Protein AF-A0A402D539-F1 (afdb_monomer)

InterPro domains:
  IPR007421 Schlafen, AlbA_2 domain [PF04326] (202-332)
  IPR038461 Schlafen, AlbA_2 domain superfamily [G3DSA:3.30.950.30] (187-335)

Sequence (358 aa):
MDFIDWCHIVLDKTIEAYDSDPQASYSGVHVTDISKVLFDKGTHELSDENEMQSFVDALSALKECGFIYEKRRQWISVNRSGRDFIKNPIPFWESICAIQLQEREAAVLNATNNLSPKSTNRYAWLTFPKTDDMLAELNLNDDTSYFAIGRELADQHKLLKLYRSMDSIYGYAATYKGLIWQTRRDITSETKRLDELVAEWETTSVDFKRELKLDTASEKAEFIKDVIALANTQASGKRYLIIGFDDKTRNYHTPVSGSISSNRIEQILANHTKPMINVKYQAINYKGGTVGQIEILRNAIDIPYKVSKSIGDKKRVNEGDIFVRHGTQIEPPTPGELSAIEEEAAYAKSIKYNAGGS

Structure (mmCIF, N/CA/C/O backbone):
data_AF-A0A402D539-F1
#
_entry.id   AF-A0A402D539-F1
#
loop_
_atom_site.group_PDB
_atom_site.id
_atom_site.type_symbol
_atom_site.label_atom_id
_atom_site.label_alt_id
_atom_site.label_comp_id
_atom_site.label_asym_id
_atom_site.label_entity_id
_atom_site.label_seq_id
_atom_site.pdbx_PDB_ins_code
_atom_site.Cartn_x
_atom_site.Cartn_y
_atom_site.Cartn_z
_atom_site.occupancy
_atom_site.B_iso_or_equiv
_atom_site.auth_seq_id
_atom_site.auth_comp_id
_atom_site.auth_asym_id
_atom_site.auth_atom_id
_atom_site.pdbx_PDB_model_num
ATOM 1 N N . MET A 1 1 ? -2.066 5.986 -15.826 1.00 90.56 1 MET A N 1
ATOM 2 C CA . MET A 1 1 ? -1.442 4.775 -15.255 1.00 90.56 1 MET A CA 1
ATOM 3 C C . MET A 1 1 ? -0.005 5.132 -14.951 1.00 90.56 1 MET A C 1
ATOM 5 O O . MET A 1 1 ? 0.611 5.746 -15.813 1.00 90.56 1 MET A O 1
ATOM 9 N N . ASP A 1 2 ? 0.510 4.847 -13.756 1.00 95.06 2 ASP A N 1
ATOM 10 C CA . ASP A 1 2 ? 1.923 5.129 -13.484 1.00 95.06 2 ASP A CA 1
ATOM 11 C C . ASP A 1 2 ? 2.837 4.000 -14.000 1.00 95.06 2 ASP A C 1
ATOM 13 O O . ASP A 1 2 ? 2.381 2.924 -14.394 1.00 95.06 2 ASP A O 1
ATOM 17 N N . PHE A 1 3 ? 4.145 4.258 -14.050 1.00 97.75 3 PHE A N 1
ATOM 18 C CA . PHE A 1 3 ? 5.113 3.287 -14.568 1.00 97.75 3 PHE A CA 1
ATOM 19 C C . PHE A 1 3 ? 5.247 2.033 -13.688 1.00 97.75 3 PHE A C 1
ATOM 21 O O . PHE A 1 3 ? 5.627 0.970 -14.186 1.00 97.75 3 PHE A O 1
ATOM 28 N N . ILE A 1 4 ? 4.917 2.125 -12.395 1.00 97.19 4 ILE A N 1
ATOM 29 C CA . ILE A 1 4 ? 4.966 0.981 -11.482 1.00 97.19 4 ILE A CA 1
ATOM 30 C C . ILE A 1 4 ? 3.829 0.016 -11.821 1.00 97.19 4 ILE A C 1
ATOM 32 O O . ILE A 1 4 ? 4.067 -1.184 -11.976 1.00 97.19 4 ILE A O 1
ATOM 36 N N . ASP A 1 5 ? 2.620 0.551 -11.992 1.00 94.62 5 ASP A N 1
ATOM 37 C CA . ASP A 1 5 ? 1.432 -0.202 -12.392 1.00 94.62 5 ASP A CA 1
ATOM 38 C C . ASP A 1 5 ? 1.614 -0.807 -13.789 1.00 94.62 5 ASP A C 1
ATOM 40 O O . ASP A 1 5 ? 1.268 -1.965 -14.023 1.00 94.62 5 ASP A O 1
ATOM 44 N N . TRP A 1 6 ? 2.232 -0.059 -14.709 1.00 97.62 6 TRP A N 1
ATOM 45 C CA . TRP A 1 6 ? 2.565 -0.564 -16.039 1.00 97.62 6 TRP A CA 1
ATOM 46 C C . TRP A 1 6 ? 3.530 -1.756 -15.987 1.00 97.62 6 TRP A C 1
ATOM 48 O O . TRP A 1 6 ? 3.263 -2.787 -16.601 1.00 97.62 6 TRP A O 1
ATOM 58 N N . CYS A 1 7 ? 4.610 -1.677 -15.201 1.00 98.12 7 CYS A N 1
ATOM 59 C CA . CYS A 1 7 ? 5.510 -2.817 -14.990 1.00 98.12 7 CYS A CA 1
ATOM 60 C C . CYS A 1 7 ? 4.776 -4.040 -14.419 1.00 98.12 7 CYS A C 1
ATOM 62 O O . CYS A 1 7 ? 5.082 -5.169 -14.802 1.00 98.12 7 CYS A O 1
ATOM 64 N N . HIS A 1 8 ? 3.807 -3.827 -13.523 1.00 96.44 8 HIS A N 1
ATOM 65 C CA . HIS A 1 8 ? 2.993 -4.902 -12.957 1.00 96.44 8 HIS A CA 1
ATOM 66 C C . HIS A 1 8 ? 2.149 -5.596 -14.038 1.00 96.44 8 HIS A C 1
ATOM 68 O O . HIS A 1 8 ? 2.179 -6.821 -14.136 1.00 96.44 8 HIS A O 1
ATOM 74 N N . ILE A 1 9 ? 1.491 -4.822 -14.909 1.00 96.69 9 ILE A N 1
ATOM 75 C CA . ILE A 1 9 ? 0.725 -5.339 -16.056 1.00 96.69 9 ILE A CA 1
ATOM 76 C C . ILE A 1 9 ? 1.630 -6.103 -17.027 1.00 96.69 9 ILE A C 1
ATOM 78 O O . ILE A 1 9 ? 1.293 -7.207 -17.445 1.00 96.69 9 ILE A O 1
ATOM 82 N N . VAL A 1 10 ? 2.798 -5.552 -17.372 1.00 97.88 10 VAL A N 1
ATOM 83 C CA . VAL A 1 10 ? 3.745 -6.213 -18.284 1.00 97.88 10 VAL A CA 1
ATOM 84 C C . VAL A 1 10 ? 4.234 -7.539 -17.707 1.00 97.88 10 VAL A C 1
ATOM 86 O O . VAL A 1 10 ? 4.331 -8.522 -18.443 1.00 97.88 10 VAL A O 1
ATOM 89 N N . LEU A 1 11 ? 4.513 -7.604 -16.403 1.00 98.31 11 LEU A N 1
ATOM 90 C CA . LEU A 1 11 ? 4.909 -8.849 -15.748 1.00 98.31 11 LEU A CA 1
ATOM 91 C C . LEU A 1 11 ? 3.772 -9.877 -15.740 1.00 98.31 11 LEU A C 1
ATOM 93 O O . LEU A 1 11 ? 4.019 -11.036 -16.072 1.00 98.31 11 LEU A O 1
ATOM 97 N N . ASP A 1 12 ? 2.547 -9.456 -15.420 1.00 97.38 12 ASP A N 1
ATOM 98 C CA . ASP A 1 12 ? 1.357 -10.315 -15.440 1.00 97.38 12 ASP A CA 1
ATOM 99 C C . ASP A 1 12 ? 1.122 -10.904 -16.837 1.00 97.38 12 ASP A C 1
ATOM 101 O O . ASP A 1 12 ? 1.036 -12.119 -17.002 1.00 97.38 12 ASP A O 1
ATOM 105 N N . LYS A 1 13 ? 1.166 -10.067 -17.882 1.00 96.88 13 LYS A N 1
ATOM 106 C CA . LYS A 1 13 ? 1.028 -10.524 -19.275 1.00 96.88 13 LYS A CA 1
ATOM 107 C C . LYS A 1 13 ? 2.195 -11.374 -19.757 1.00 96.88 13 LYS A C 1
ATOM 109 O O . LYS A 1 13 ? 2.005 -12.279 -20.565 1.00 96.88 13 LYS A O 1
ATOM 114 N N . THR A 1 14 ? 3.398 -11.134 -19.242 1.00 97.38 14 THR A N 1
ATOM 115 C CA . THR A 1 14 ? 4.546 -12.013 -19.502 1.00 97.38 14 THR A CA 1
ATOM 116 C C . THR A 1 14 ? 4.320 -13.396 -18.890 1.00 97.38 14 THR A C 1
ATOM 118 O O . THR A 1 14 ? 4.650 -14.399 -19.519 1.00 97.38 14 THR A O 1
ATOM 121 N N . ILE A 1 15 ? 3.747 -13.467 -17.685 1.00 97.00 15 ILE A N 1
ATOM 122 C CA . ILE A 1 15 ? 3.378 -14.727 -17.030 1.00 97.00 15 ILE A CA 1
ATOM 123 C C . ILE A 1 15 ? 2.258 -15.432 -17.789 1.00 97.00 15 ILE A C 1
ATOM 125 O O . ILE A 1 15 ? 2.388 -16.624 -18.046 1.00 97.00 15 ILE A O 1
ATOM 129 N N . GLU A 1 16 ? 1.217 -14.709 -18.199 1.00 95.44 16 GLU A N 1
ATOM 130 C CA . GLU A 1 16 ? 0.125 -15.248 -19.016 1.00 95.44 16 GLU A CA 1
ATOM 131 C C . GLU A 1 16 ? 0.663 -15.873 -20.311 1.00 95.44 16 GLU A C 1
ATOM 133 O O . GLU A 1 16 ? 0.394 -17.040 -20.597 1.00 95.44 16 GLU A O 1
ATOM 138 N N . ALA A 1 17 ? 1.502 -15.137 -21.048 1.00 95.25 17 ALA A N 1
ATOM 139 C CA . ALA A 1 17 ? 2.129 -15.643 -22.264 1.00 95.25 17 ALA A CA 1
ATOM 140 C C . ALA A 1 17 ? 3.009 -16.877 -21.982 1.00 95.25 17 ALA A C 1
ATOM 142 O O . ALA A 1 17 ? 2.971 -17.847 -22.736 1.00 95.25 17 ALA A O 1
ATOM 143 N N . TYR A 1 18 ? 3.750 -16.877 -20.870 1.00 95.81 18 TYR A N 1
ATOM 144 C CA . TYR A 1 18 ? 4.591 -18.004 -20.452 1.00 95.81 18 TYR A CA 1
ATOM 145 C C . TYR A 1 18 ? 3.787 -19.246 -20.091 1.00 95.81 18 TYR A C 1
ATOM 147 O O . TYR A 1 18 ? 4.166 -20.347 -20.474 1.00 95.81 18 TYR A O 1
ATOM 155 N N . ASP A 1 19 ? 2.679 -19.086 -19.378 1.00 94.44 19 ASP A N 1
ATOM 156 C CA . ASP A 1 19 ? 1.834 -20.204 -18.964 1.00 94.44 19 ASP A CA 1
ATOM 157 C C . ASP A 1 19 ? 1.004 -20.756 -20.132 1.00 94.44 19 ASP A C 1
ATOM 159 O O . ASP A 1 19 ? 0.620 -21.926 -20.116 1.00 94.44 19 ASP A O 1
ATOM 163 N N . SER A 1 20 ? 0.776 -19.944 -21.171 1.00 93.31 20 SER A N 1
ATOM 164 C CA . SER A 1 20 ? 0.080 -20.355 -22.393 1.00 93.31 20 SER A CA 1
ATOM 165 C C . SER A 1 20 ? 0.933 -21.181 -23.369 1.00 93.31 20 SER A C 1
ATOM 167 O O . SER A 1 20 ? 0.370 -21.890 -24.204 1.00 93.31 20 SER A O 1
ATOM 169 N N . ASP A 1 21 ? 2.268 -21.126 -23.271 1.00 92.56 21 ASP A N 1
ATOM 170 C CA . ASP A 1 21 ? 3.192 -21.856 -24.148 1.00 92.56 21 ASP A CA 1
ATOM 171 C C . ASP A 1 21 ? 3.806 -23.077 -23.425 1.00 92.56 21 ASP A C 1
ATOM 173 O O . ASP A 1 21 ? 4.680 -22.923 -22.565 1.00 92.56 21 ASP A O 1
ATOM 177 N N . PRO A 1 22 ? 3.437 -24.319 -23.806 1.00 90.69 22 PRO A N 1
ATOM 178 C CA . PRO A 1 22 ? 3.990 -25.537 -23.210 1.00 90.69 22 PRO A CA 1
ATOM 179 C C . PRO A 1 22 ? 5.521 -25.649 -23.297 1.00 90.69 22 PRO A C 1
ATOM 181 O O . PRO A 1 22 ? 6.134 -26.359 -22.496 1.00 90.69 22 PRO A O 1
ATOM 184 N N . GLN A 1 23 ? 6.154 -24.971 -24.261 1.00 91.81 23 GLN A N 1
ATOM 185 C CA . GLN A 1 23 ? 7.605 -24.979 -24.459 1.00 91.81 23 GLN A CA 1
ATOM 186 C C . GLN A 1 23 ? 8.329 -23.865 -23.693 1.00 91.81 23 GLN A C 1
ATOM 188 O O . GLN A 1 23 ? 9.559 -23.915 -23.572 1.00 91.81 23 GLN A O 1
ATOM 193 N N . ALA A 1 24 ? 7.609 -22.909 -23.094 1.00 90.75 24 ALA A N 1
ATOM 194 C CA . ALA A 1 24 ? 8.204 -21.754 -22.422 1.00 90.75 24 ALA A CA 1
ATOM 195 C C . ALA A 1 24 ? 9.142 -22.140 -21.269 1.00 90.75 24 ALA A C 1
ATOM 197 O O . ALA A 1 24 ? 10.156 -21.479 -21.041 1.00 90.75 24 ALA A O 1
ATOM 198 N N . SER A 1 25 ? 8.877 -23.260 -20.588 1.00 88.50 25 SER A N 1
ATOM 199 C CA . SER A 1 25 ? 9.779 -23.803 -19.559 1.00 88.50 25 SER A CA 1
ATOM 200 C C . SER A 1 25 ? 11.194 -24.086 -20.083 1.00 88.50 25 SER A C 1
ATOM 202 O O . SER A 1 25 ? 12.192 -23.843 -19.389 1.00 88.50 25 SER A O 1
ATOM 204 N N . TYR A 1 26 ? 11.299 -24.522 -21.339 1.00 89.81 26 TYR A N 1
ATOM 205 C CA . TYR A 1 26 ? 12.558 -24.817 -22.004 1.00 89.81 26 TYR A CA 1
ATOM 206 C C . TYR A 1 26 ? 13.137 -23.576 -22.693 1.00 89.81 26 TYR A C 1
ATOM 208 O O . TYR A 1 26 ? 14.264 -23.179 -22.380 1.00 89.81 26 TYR A O 1
ATOM 216 N N . SER A 1 27 ? 12.371 -22.916 -23.565 1.00 91.56 27 SER A N 1
ATOM 217 C CA . SER A 1 27 ? 12.867 -21.844 -24.441 1.00 91.56 27 SER A CA 1
ATOM 218 C C . SER A 1 27 ? 12.673 -20.419 -23.923 1.00 91.56 27 SER A C 1
ATOM 220 O O . SER A 1 27 ? 13.301 -19.505 -24.458 1.00 91.56 27 SER A O 1
ATOM 222 N N . GLY A 1 28 ? 11.841 -20.214 -22.901 1.00 94.62 28 GLY A N 1
ATOM 223 C CA . GLY A 1 28 ? 11.232 -18.914 -22.614 1.00 94.62 28 GLY A CA 1
ATOM 224 C C . GLY A 1 28 ? 10.143 -18.561 -23.634 1.00 94.62 28 GLY A C 1
ATOM 225 O O . GLY A 1 28 ? 9.851 -19.353 -24.529 1.00 94.62 28 GLY A O 1
ATOM 226 N N . VAL A 1 29 ? 9.595 -17.354 -23.515 1.00 95.94 29 VAL A N 1
ATOM 227 C CA . VAL A 1 29 ? 8.599 -16.757 -24.418 1.00 95.94 29 VAL A CA 1
ATOM 228 C C . VAL A 1 29 ? 9.250 -15.658 -25.238 1.00 95.94 29 VAL A C 1
ATOM 230 O O . VAL A 1 29 ? 10.018 -14.853 -24.704 1.00 95.94 29 VAL A O 1
ATOM 233 N N . HIS A 1 30 ? 8.937 -15.583 -26.527 1.00 95.94 30 HIS A N 1
ATOM 234 C CA . HIS A 1 30 ? 9.463 -14.522 -27.372 1.00 95.94 30 HIS A CA 1
ATOM 235 C C . HIS A 1 30 ? 8.816 -13.162 -27.049 1.00 95.94 30 HIS A C 1
ATOM 237 O O . HIS A 1 30 ? 7.604 -13.070 -26.856 1.00 95.94 30 HIS A O 1
ATOM 243 N N . VAL A 1 31 ? 9.591 -12.070 -27.054 1.00 94.69 31 VAL A N 1
ATOM 244 C CA . VAL A 1 31 ? 9.073 -10.709 -26.775 1.00 94.69 31 VAL A CA 1
ATOM 245 C C . VAL A 1 31 ? 7.929 -10.291 -27.703 1.00 94.69 31 VAL A C 1
ATOM 247 O O . VAL A 1 31 ? 7.057 -9.529 -27.298 1.00 94.69 31 VAL A O 1
ATOM 250 N N . THR A 1 32 ? 7.897 -10.806 -28.935 1.00 93.19 32 THR A N 1
ATOM 251 C CA . THR A 1 32 ? 6.785 -10.571 -29.868 1.00 93.19 32 THR A CA 1
ATOM 252 C C . THR A 1 32 ? 5.480 -11.186 -29.380 1.00 93.19 32 THR A C 1
ATOM 254 O O . THR A 1 32 ? 4.436 -10.583 -29.591 1.00 93.19 32 THR A O 1
ATOM 257 N N . ASP A 1 33 ? 5.516 -12.340 -28.717 1.00 93.62 33 ASP A N 1
ATOM 258 C CA . ASP A 1 33 ? 4.302 -12.981 -28.209 1.00 93.62 33 ASP A CA 1
ATOM 259 C C . ASP A 1 33 ? 3.796 -12.278 -26.949 1.00 93.62 33 ASP A C 1
ATOM 261 O O . ASP A 1 33 ? 2.600 -12.044 -26.821 1.00 93.62 33 ASP A O 1
ATOM 265 N N . ILE A 1 34 ? 4.705 -11.799 -26.095 1.00 94.50 34 ILE A N 1
ATOM 266 C CA . ILE A 1 34 ? 4.349 -10.919 -24.970 1.00 94.50 34 ILE A CA 1
ATOM 267 C C . ILE A 1 34 ? 3.686 -9.628 -25.486 1.00 94.50 34 ILE A C 1
ATOM 269 O O . ILE A 1 34 ? 2.641 -9.222 -24.985 1.00 94.50 34 ILE A O 1
ATOM 273 N N . SER A 1 35 ? 4.256 -9.007 -26.526 1.00 93.25 35 SER A N 1
ATOM 274 C CA . SER A 1 35 ? 3.678 -7.819 -27.170 1.00 93.25 35 SER A CA 1
ATOM 275 C C . SER A 1 35 ? 2.273 -8.081 -27.717 1.00 93.25 35 SER A C 1
ATOM 277 O O . SER A 1 35 ? 1.402 -7.228 -27.559 1.00 93.25 35 SER A O 1
ATOM 279 N N . LYS A 1 36 ? 2.020 -9.258 -28.309 1.00 92.88 36 LYS A N 1
ATOM 280 C CA . LYS A 1 36 ? 0.680 -9.618 -28.799 1.00 92.88 36 LYS A CA 1
ATOM 281 C C . LYS A 1 36 ? -0.334 -9.668 -27.663 1.00 92.88 36 LYS A C 1
ATOM 283 O O . LYS A 1 36 ? -1.416 -9.133 -27.827 1.00 92.88 36 LYS A O 1
ATOM 288 N N . VAL A 1 37 ? 0.019 -10.251 -26.517 1.00 92.62 37 VAL A N 1
ATOM 289 C CA . VAL A 1 37 ? -0.879 -10.296 -25.349 1.00 92.62 37 VAL A CA 1
ATOM 290 C C . VAL A 1 37 ? -1.123 -8.896 -24.765 1.00 92.62 37 VAL A C 1
ATOM 292 O O . VAL A 1 37 ? -2.214 -8.609 -24.281 1.00 92.62 37 VAL A O 1
ATOM 295 N N . LEU A 1 38 ? -0.124 -8.008 -24.803 1.00 92.06 38 LEU A N 1
ATOM 296 C CA . LEU A 1 38 ? -0.234 -6.651 -24.250 1.00 92.06 38 LEU A CA 1
ATOM 297 C C . LEU A 1 38 ? -0.989 -5.664 -25.149 1.00 92.06 38 LEU A C 1
ATOM 299 O O . LEU A 1 38 ? -1.729 -4.819 -24.646 1.00 92.06 38 LEU A O 1
ATOM 303 N N . PHE A 1 39 ? -0.761 -5.727 -26.460 1.00 90.31 39 PHE A N 1
ATOM 304 C CA . PHE A 1 39 ? -1.179 -4.690 -27.408 1.00 90.31 39 PHE A CA 1
ATOM 305 C C . PHE A 1 39 ? -2.058 -5.204 -28.551 1.00 90.31 39 PHE A C 1
ATOM 307 O O . PHE A 1 39 ? -2.407 -4.408 -29.424 1.00 90.31 39 PHE A O 1
ATOM 314 N N . ASP A 1 40 ? -2.366 -6.504 -28.585 1.00 89.12 40 ASP A N 1
ATOM 315 C CA . ASP A 1 40 ? -2.960 -7.203 -29.735 1.00 89.12 40 ASP A CA 1
ATOM 316 C C . ASP A 1 40 ? -2.120 -7.063 -31.020 1.00 89.12 40 ASP A C 1
ATOM 318 O O . ASP A 1 40 ? -2.631 -7.145 -32.136 1.00 89.12 40 ASP A O 1
ATOM 322 N N . LYS A 1 41 ? -0.809 -6.821 -30.861 1.00 87.06 41 LYS A N 1
ATOM 323 C CA . LYS A 1 41 ? 0.143 -6.524 -31.939 1.00 87.06 41 LYS A CA 1
ATOM 324 C C . LYS A 1 41 ? 1.509 -7.148 -31.687 1.00 87.06 41 LYS A C 1
ATOM 326 O O . LYS A 1 41 ? 2.020 -7.141 -30.566 1.00 87.06 41 LYS A O 1
ATOM 331 N N . GLY A 1 42 ? 2.155 -7.628 -32.743 1.00 78.81 42 GLY A N 1
ATOM 332 C CA . GLY A 1 42 ? 3.568 -7.998 -32.694 1.00 78.81 42 GLY A CA 1
ATOM 333 C C . GLY A 1 42 ? 4.479 -6.779 -32.504 1.00 78.81 42 GLY A C 1
ATOM 334 O O . GLY A 1 42 ? 4.142 -5.668 -32.893 1.00 78.81 42 GLY A O 1
ATOM 335 N N . THR A 1 43 ? 5.693 -6.981 -31.984 1.00 76.75 43 THR A N 1
ATOM 336 C CA . THR A 1 43 ? 6.670 -5.891 -31.761 1.00 76.75 43 THR A CA 1
ATOM 337 C C . THR A 1 43 ? 7.022 -5.086 -33.017 1.00 76.75 43 THR A C 1
ATOM 339 O O . THR A 1 43 ? 7.408 -3.933 -32.908 1.00 76.75 43 THR A O 1
ATOM 342 N N . HIS A 1 44 ? 6.920 -5.681 -34.209 1.00 80.19 44 HIS A N 1
ATOM 343 C CA . HIS A 1 44 ? 7.178 -5.007 -35.489 1.00 80.19 44 HIS A CA 1
ATOM 344 C C . HIS A 1 44 ? 5.969 -4.207 -36.007 1.00 80.19 44 HIS A C 1
ATOM 346 O O . HIS A 1 44 ? 6.111 -3.430 -36.944 1.00 80.19 44 HIS A O 1
ATOM 352 N N . GLU A 1 45 ? 4.793 -4.401 -35.407 1.00 79.88 45 GLU A N 1
ATOM 353 C CA . GLU A 1 45 ? 3.538 -3.710 -35.732 1.00 79.88 45 GLU A CA 1
ATOM 354 C C . GLU A 1 45 ? 3.286 -2.512 -34.798 1.00 79.88 45 GLU A C 1
ATOM 356 O O . GLU A 1 45 ? 2.319 -1.766 -34.977 1.00 79.88 45 GLU A O 1
ATOM 361 N N . LEU A 1 46 ? 4.150 -2.315 -33.794 1.00 80.62 46 LEU A N 1
ATOM 362 C CA . LEU A 1 46 ? 4.136 -1.142 -32.927 1.00 80.62 46 LEU A CA 1
ATOM 363 C C . LEU A 1 46 ? 4.676 0.058 -33.710 1.00 80.62 46 LEU A C 1
ATOM 365 O O . LEU A 1 46 ? 5.882 0.244 -33.853 1.00 80.62 46 LEU A O 1
ATOM 369 N N . SER A 1 47 ? 3.760 0.850 -34.263 1.00 75.25 47 SER A N 1
ATOM 370 C CA . SER A 1 47 ? 4.075 2.065 -35.021 1.00 75.25 47 SER A CA 1
ATOM 371 C C . SER A 1 47 ? 4.307 3.291 -34.134 1.00 75.25 47 SER A C 1
ATOM 373 O O . SER A 1 47 ? 4.853 4.284 -34.604 1.00 75.25 47 SER A O 1
ATOM 375 N N . ASP A 1 48 ? 3.847 3.250 -32.881 1.00 84.50 48 ASP A N 1
ATOM 376 C CA . ASP A 1 48 ? 4.081 4.302 -31.893 1.00 84.50 48 ASP A CA 1
ATOM 377 C C . ASP A 1 48 ? 5.406 4.029 -31.170 1.00 84.50 48 ASP A C 1
ATOM 379 O O . ASP A 1 48 ? 5.565 3.025 -30.470 1.00 84.50 48 ASP A O 1
ATOM 383 N N . GLU A 1 49 ? 6.371 4.931 -31.350 1.00 87.25 49 GLU A N 1
ATOM 384 C CA . GLU A 1 49 ? 7.691 4.850 -30.720 1.00 87.25 49 GLU A CA 1
ATOM 385 C C . GLU A 1 49 ? 7.583 4.776 -29.188 1.00 87.25 49 GLU A C 1
ATOM 387 O O . GLU A 1 49 ? 8.348 4.051 -28.550 1.00 87.25 49 GLU A O 1
ATOM 392 N N . ASN A 1 50 ? 6.579 5.432 -28.595 1.00 91.69 50 ASN A N 1
ATOM 393 C CA . ASN A 1 50 ? 6.368 5.408 -27.150 1.00 91.69 50 ASN A CA 1
ATOM 394 C C . ASN A 1 50 ? 5.763 4.083 -26.670 1.00 91.69 50 ASN A C 1
ATOM 396 O O . ASN A 1 50 ? 6.090 3.647 -25.569 1.00 91.69 50 ASN A O 1
ATOM 400 N N . GLU A 1 51 ? 4.930 3.410 -27.477 1.00 91.19 51 GLU A N 1
ATOM 401 C CA . GLU A 1 51 ? 4.438 2.059 -27.155 1.00 91.19 51 GLU A CA 1
ATOM 402 C C . GLU A 1 51 ? 5.622 1.092 -27.061 1.00 91.19 51 GLU A C 1
ATOM 404 O O . GLU A 1 51 ? 5.790 0.402 -26.052 1.00 91.19 51 GLU A O 1
ATOM 409 N N . MET A 1 52 ? 6.496 1.096 -28.071 1.00 91.50 52 MET A N 1
ATOM 410 C CA . MET A 1 52 ? 7.685 0.245 -28.071 1.00 91.50 52 MET A CA 1
ATOM 411 C C . MET A 1 52 ? 8.635 0.598 -26.918 1.00 91.50 52 MET A C 1
ATOM 413 O O . MET A 1 52 ? 9.094 -0.299 -26.206 1.00 91.50 52 MET A O 1
ATOM 417 N N . GLN A 1 53 ? 8.886 1.889 -26.681 1.00 93.94 53 GLN A N 1
ATOM 418 C CA . GLN A 1 53 ? 9.713 2.356 -25.567 1.00 93.94 53 GLN A CA 1
ATOM 419 C C . GLN A 1 53 ? 9.134 1.917 -24.214 1.00 93.94 53 GLN A C 1
ATOM 421 O O . GLN A 1 53 ? 9.863 1.371 -23.389 1.00 93.94 53 GLN A O 1
ATOM 426 N N . SER A 1 54 ? 7.819 2.060 -24.008 1.00 95.88 54 SER A N 1
ATOM 427 C CA . SER A 1 54 ? 7.133 1.649 -22.774 1.00 95.88 54 SER A CA 1
ATOM 428 C C . SER A 1 54 ? 7.314 0.167 -22.467 1.00 95.88 54 SER A C 1
ATOM 430 O O . SER A 1 54 ? 7.510 -0.224 -21.313 1.00 95.88 54 SER A O 1
ATOM 432 N N . PHE A 1 55 ? 7.277 -0.671 -23.502 1.00 95.38 55 PHE A N 1
ATOM 433 C CA . PHE A 1 55 ? 7.442 -2.108 -23.368 1.00 95.38 55 PHE A CA 1
ATOM 434 C C . PHE A 1 55 ? 8.895 -2.475 -23.051 1.00 95.38 55 PHE A C 1
ATOM 436 O O . PHE A 1 55 ? 9.157 -3.266 -22.143 1.00 95.38 55 PHE A O 1
ATOM 443 N N . VAL A 1 56 ? 9.850 -1.860 -23.755 1.00 94.75 56 VAL A N 1
ATOM 444 C CA . VAL A 1 56 ? 11.285 -2.069 -23.525 1.00 94.75 56 VAL A CA 1
ATOM 445 C C . VAL A 1 56 ? 11.702 -1.607 -22.128 1.00 94.75 56 VAL A C 1
ATOM 447 O O . VAL A 1 56 ? 12.418 -2.340 -21.441 1.00 94.75 56 VAL A O 1
ATOM 450 N N . ASP A 1 57 ? 11.229 -0.443 -21.680 1.00 96.56 57 ASP A N 1
ATOM 451 C CA . ASP A 1 57 ? 11.518 0.089 -20.347 1.00 96.56 57 ASP A CA 1
ATOM 452 C C . ASP A 1 57 ? 10.994 -0.835 -19.251 1.00 96.56 57 ASP A C 1
ATOM 454 O O . ASP A 1 57 ? 11.735 -1.166 -18.321 1.00 96.56 57 ASP A O 1
ATOM 458 N N . ALA A 1 58 ? 9.753 -1.312 -19.382 1.00 97.94 58 ALA A N 1
ATOM 459 C CA . ALA A 1 58 ? 9.170 -2.250 -18.431 1.00 97.94 58 ALA A CA 1
ATOM 460 C C . ALA A 1 58 ? 9.956 -3.570 -18.384 1.00 97.94 58 ALA A C 1
ATOM 462 O O . ALA A 1 58 ? 10.338 -4.022 -17.305 1.00 97.94 58 ALA A O 1
ATOM 463 N N . LEU A 1 59 ? 10.292 -4.169 -19.534 1.00 97.44 59 LEU A N 1
ATOM 464 C CA . LEU A 1 59 ? 11.111 -5.387 -19.560 1.00 97.44 59 LEU A CA 1
ATOM 465 C C . LEU A 1 59 ? 12.510 -5.163 -18.966 1.00 97.44 59 LEU A C 1
ATOM 467 O O . LEU A 1 59 ? 13.030 -6.048 -18.284 1.00 97.44 59 LEU A O 1
ATOM 471 N N . SER A 1 60 ? 13.135 -4.003 -19.200 1.00 96.31 60 SER A N 1
ATOM 472 C CA . SER A 1 60 ? 14.419 -3.648 -18.575 1.00 96.31 60 SER A CA 1
ATOM 473 C C . SER A 1 60 ? 14.280 -3.588 -17.056 1.00 96.31 60 SER A C 1
ATOM 475 O O . SER A 1 60 ? 15.040 -4.247 -16.351 1.00 96.31 60 SER A O 1
ATOM 477 N N . ALA A 1 61 ? 13.274 -2.870 -16.555 1.00 97.56 61 ALA A N 1
ATOM 478 C CA . ALA A 1 61 ? 13.014 -2.725 -15.128 1.00 97.56 61 ALA A CA 1
ATOM 479 C C . ALA A 1 61 ? 12.746 -4.073 -14.439 1.00 97.56 61 ALA A C 1
ATOM 481 O O . ALA A 1 61 ? 13.318 -4.364 -13.386 1.00 97.56 61 ALA A O 1
ATOM 482 N N . LEU A 1 62 ? 11.920 -4.927 -15.047 1.00 98.19 62 LEU A N 1
ATOM 483 C CA . LEU A 1 62 ? 11.598 -6.253 -14.518 1.00 98.19 62 LEU A CA 1
ATOM 484 C C . LEU A 1 62 ? 12.825 -7.183 -14.502 1.00 98.19 62 LEU A C 1
ATOM 486 O O . LEU A 1 62 ? 12.990 -7.958 -13.554 1.00 98.19 62 LEU A O 1
ATOM 490 N N . LYS A 1 63 ? 13.707 -7.087 -15.510 1.00 97.19 63 LYS A N 1
ATOM 491 C CA . LYS A 1 63 ? 15.001 -7.793 -15.534 1.00 97.19 63 LYS A CA 1
ATOM 492 C C . LYS A 1 63 ? 15.932 -7.301 -14.427 1.00 97.19 63 LYS A C 1
ATOM 494 O O . LYS A 1 63 ? 16.498 -8.114 -13.704 1.00 97.19 63 LYS A O 1
ATOM 499 N N . GLU A 1 64 ? 16.061 -5.987 -14.260 1.00 95.25 64 GLU A N 1
ATOM 500 C CA . GLU A 1 64 ? 16.894 -5.365 -13.218 1.00 95.25 64 GLU A CA 1
ATOM 501 C C . GLU A 1 64 ? 16.416 -5.713 -11.797 1.00 95.25 64 GLU A C 1
ATOM 503 O O . GLU A 1 64 ? 17.223 -5.820 -10.873 1.00 95.25 64 GLU A O 1
ATOM 508 N N . CYS A 1 65 ? 15.112 -5.945 -11.618 1.00 95.94 65 CYS A N 1
ATOM 509 C CA . CYS A 1 65 ? 14.537 -6.431 -10.361 1.00 95.94 65 CYS A CA 1
ATOM 510 C C . CYS A 1 65 ? 14.649 -7.955 -10.181 1.00 95.94 65 CYS A C 1
ATOM 512 O O . CYS A 1 65 ? 14.314 -8.471 -9.116 1.00 95.94 65 CYS A O 1
ATOM 514 N N . GLY A 1 66 ? 15.118 -8.686 -11.196 1.00 96.81 66 GLY A N 1
ATOM 515 C CA . GLY A 1 66 ? 15.264 -10.140 -11.156 1.00 96.81 66 GLY A CA 1
ATOM 516 C C . GLY A 1 66 ? 13.938 -10.904 -11.208 1.00 96.81 66 GLY A C 1
ATOM 517 O O . GLY A 1 66 ? 13.898 -12.072 -10.821 1.00 96.81 66 GLY A O 1
ATOM 518 N N . PHE A 1 67 ? 12.850 -10.284 -11.671 1.00 98.00 67 PHE A N 1
ATOM 519 C CA . PHE A 1 67 ? 11.545 -10.946 -11.823 1.00 98.00 67 PHE A CA 1
ATOM 520 C C . PHE A 1 67 ? 11.459 -11.780 -13.096 1.00 98.00 67 PHE A C 1
ATOM 522 O O . PHE A 1 67 ? 10.783 -12.809 -13.133 1.00 98.00 67 PHE A O 1
ATOM 529 N N . ILE A 1 68 ? 12.193 -11.359 -14.120 1.00 98.00 68 ILE A N 1
ATOM 530 C CA . ILE A 1 68 ? 12.351 -12.062 -15.387 1.00 98.00 68 ILE A CA 1
ATOM 531 C C . ILE A 1 68 ? 13.831 -12.086 -15.771 1.00 98.00 68 ILE A C 1
ATOM 533 O O . ILE A 1 68 ? 14.634 -11.311 -15.251 1.00 98.00 68 ILE A O 1
ATOM 537 N N . TYR A 1 69 ? 14.196 -12.958 -16.700 1.00 97.12 69 TYR A N 1
ATOM 538 C CA . TYR A 1 69 ? 15.534 -12.997 -17.284 1.00 97.12 69 TYR A CA 1
ATOM 539 C C . TYR A 1 69 ? 15.472 -13.416 -18.749 1.00 97.12 69 TYR A C 1
ATOM 541 O O . TYR A 1 69 ? 14.497 -14.007 -19.210 1.00 97.12 69 TYR A O 1
ATOM 549 N N . GLU A 1 70 ? 16.522 -13.098 -19.494 1.00 95.31 70 GLU A N 1
ATOM 550 C CA . GLU A 1 70 ? 16.630 -13.432 -20.909 1.00 95.31 70 GLU A CA 1
ATOM 551 C C . GLU A 1 70 ? 17.400 -14.750 -21.059 1.00 95.31 70 GLU A C 1
ATOM 553 O O . GLU A 1 70 ? 18.589 -14.815 -20.751 1.00 95.31 70 GLU A O 1
ATOM 558 N N . LYS A 1 71 ? 16.725 -15.823 -21.498 1.00 91.94 71 LYS A N 1
ATOM 559 C CA . LYS A 1 71 ? 17.374 -17.129 -21.739 1.00 91.94 71 LYS A CA 1
ATOM 560 C C . LYS A 1 71 ? 18.276 -17.090 -22.969 1.00 91.94 71 LYS A C 1
ATOM 562 O O . LYS A 1 71 ? 19.335 -17.708 -22.999 1.00 91.94 71 LYS A O 1
ATOM 567 N N . ARG A 1 72 ? 17.815 -16.387 -24.001 1.00 91.19 72 ARG A N 1
ATOM 568 C CA . ARG A 1 72 ? 18.525 -16.082 -25.247 1.00 91.19 72 ARG A CA 1
ATOM 569 C C . ARG A 1 72 ? 17.922 -14.811 -25.835 1.00 91.19 72 ARG A C 1
ATOM 571 O O . ARG A 1 72 ? 16.831 -14.425 -25.428 1.00 91.19 72 ARG A O 1
ATOM 578 N N . ARG A 1 73 ? 18.600 -14.194 -26.806 1.00 91.81 73 ARG A N 1
ATOM 579 C CA . ARG A 1 73 ? 18.184 -12.917 -27.411 1.00 91.81 73 ARG A CA 1
ATOM 580 C C . ARG A 1 73 ? 16.690 -12.905 -27.749 1.00 91.81 73 ARG A C 1
ATOM 582 O O . ARG A 1 73 ? 16.289 -13.691 -28.596 1.00 91.81 73 ARG A O 1
ATOM 589 N N . GLN A 1 74 ? 15.923 -11.998 -27.140 1.00 92.62 74 GLN A N 1
ATOM 590 C CA . GLN A 1 74 ? 14.469 -11.816 -27.293 1.00 92.62 74 GLN A CA 1
ATOM 591 C C . GLN A 1 74 ? 13.573 -12.920 -26.701 1.00 92.62 74 GLN A C 1
ATOM 593 O O . GLN A 1 74 ? 12.365 -12.896 -26.923 1.00 92.62 74 GLN A O 1
ATOM 598 N N . TRP A 1 75 ? 14.117 -13.856 -25.922 1.00 96.62 75 TRP A N 1
ATOM 599 C CA . TRP A 1 75 ? 13.354 -14.911 -25.246 1.00 96.62 75 TRP A CA 1
ATOM 600 C C . TRP A 1 75 ? 13.426 -14.746 -23.729 1.00 96.62 75 TRP A C 1
ATOM 602 O O . TRP A 1 75 ? 14.484 -14.909 -23.113 1.00 96.62 75 TRP A O 1
ATOM 612 N N . ILE A 1 76 ? 12.281 -14.432 -23.132 1.00 97.50 76 ILE A N 1
ATOM 613 C CA . ILE A 1 76 ? 12.120 -14.073 -21.727 1.00 97.50 76 ILE A CA 1
ATOM 614 C C . ILE A 1 76 ? 11.593 -15.267 -20.934 1.00 97.50 76 ILE A C 1
ATOM 616 O O . ILE A 1 76 ? 10.670 -15.958 -21.351 1.00 97.50 76 ILE A O 1
ATOM 620 N N . SER A 1 77 ? 12.165 -15.499 -19.760 1.00 97.44 77 SER A N 1
ATOM 621 C CA . SER A 1 77 ? 11.675 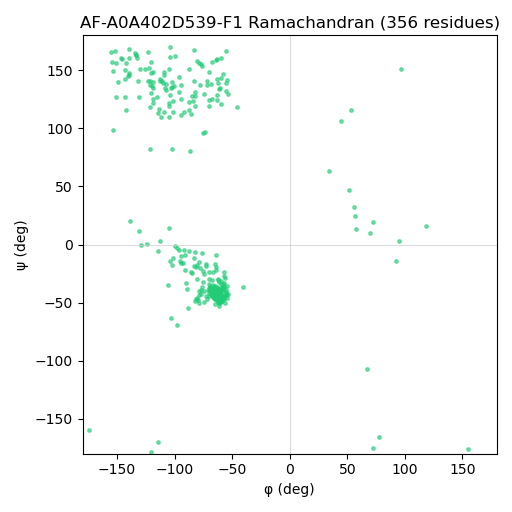-16.467 -18.785 1.00 97.44 77 SER A CA 1
ATOM 622 C C . SER A 1 77 ? 11.314 -15.757 -17.487 1.00 97.44 77 SER A C 1
ATOM 624 O O . SER A 1 77 ? 11.948 -14.771 -17.110 1.00 97.44 77 SER A O 1
ATOM 626 N N . VAL A 1 78 ? 10.313 -16.282 -16.782 1.00 97.00 78 VAL A N 1
ATOM 627 C CA . VAL A 1 78 ? 9.844 -15.718 -15.511 1.00 97.00 78 VAL A CA 1
ATOM 628 C C . VAL A 1 78 ? 10.494 -16.441 -14.335 1.00 97.00 78 VAL A C 1
ATOM 630 O O . VAL A 1 78 ? 10.487 -17.672 -14.277 1.00 97.00 78 VAL A O 1
ATOM 633 N N . ASN A 1 79 ? 11.040 -15.685 -13.382 1.00 96.56 79 ASN A N 1
ATOM 634 C CA . ASN A 1 79 ? 11.563 -16.229 -12.132 1.00 96.56 79 ASN A CA 1
ATOM 635 C C . ASN A 1 79 ? 10.443 -16.488 -11.120 1.00 96.56 79 ASN A C 1
ATOM 637 O O . ASN A 1 79 ? 9.390 -15.851 -11.142 1.00 96.56 79 ASN A O 1
ATOM 641 N N . ARG A 1 80 ? 10.705 -17.371 -10.148 1.00 95.38 80 ARG A N 1
ATOM 642 C CA . ARG A 1 80 ? 9.794 -17.583 -9.012 1.00 95.38 80 ARG A CA 1
ATOM 643 C C . ARG A 1 80 ? 9.490 -16.274 -8.272 1.00 95.38 80 ARG A C 1
ATOM 645 O O . ARG A 1 80 ? 8.331 -16.013 -7.980 1.00 95.38 80 ARG A O 1
ATOM 652 N N . SER A 1 81 ? 10.503 -15.430 -8.066 1.00 95.62 81 SER A N 1
ATOM 653 C CA . SER A 1 81 ? 10.357 -14.096 -7.467 1.00 95.62 81 SER A CA 1
ATOM 654 C C . SER A 1 81 ? 9.373 -13.203 -8.225 1.00 95.62 81 SER A C 1
ATOM 656 O O . SER A 1 81 ? 8.614 -12.489 -7.586 1.00 95.62 81 SER A O 1
ATOM 658 N N . GLY A 1 82 ? 9.335 -13.261 -9.562 1.00 96.19 82 GLY A N 1
ATOM 659 C CA . GLY A 1 82 ? 8.363 -12.511 -10.363 1.00 96.19 82 GLY A CA 1
ATOM 660 C C . GLY A 1 82 ? 6.928 -12.992 -10.144 1.00 96.19 82 GLY A C 1
ATOM 661 O O . GLY A 1 82 ? 6.018 -12.185 -9.982 1.00 96.19 82 GLY A O 1
ATOM 662 N N . ARG A 1 83 ? 6.722 -14.311 -10.050 1.00 95.25 83 ARG A N 1
ATOM 663 C CA . ARG A 1 83 ? 5.399 -14.887 -9.746 1.00 95.25 83 ARG A CA 1
ATOM 664 C C . ARG A 1 83 ? 4.940 -14.584 -8.323 1.00 95.25 83 ARG A C 1
ATOM 666 O O . ARG A 1 83 ? 3.757 -14.345 -8.102 1.00 95.25 83 ARG A O 1
ATOM 673 N N . ASP A 1 84 ? 5.860 -14.611 -7.365 1.00 93.12 84 ASP A N 1
ATOM 674 C CA . ASP A 1 84 ? 5.564 -14.263 -5.975 1.00 93.12 84 ASP A CA 1
ATOM 675 C C . ASP A 1 84 ? 5.273 -12.756 -5.840 1.00 93.12 84 ASP A C 1
ATOM 677 O O . ASP A 1 84 ? 4.341 -12.374 -5.134 1.00 93.12 84 ASP A O 1
ATOM 681 N N . PHE A 1 85 ? 5.987 -11.911 -6.594 1.00 94.31 85 PHE A N 1
ATOM 682 C CA . PHE A 1 85 ? 5.778 -10.463 -6.639 1.00 94.31 85 PHE A CA 1
ATOM 683 C C . PHE A 1 85 ? 4.367 -10.077 -7.110 1.00 94.31 85 PHE A C 1
ATOM 685 O O . PHE A 1 85 ? 3.730 -9.251 -6.465 1.00 94.31 85 PHE A O 1
ATOM 692 N N . ILE A 1 86 ? 3.844 -10.713 -8.167 1.00 92.94 86 ILE A N 1
ATOM 693 C CA . ILE A 1 86 ? 2.469 -10.474 -8.661 1.00 92.94 86 ILE A CA 1
ATOM 694 C C . ILE A 1 86 ? 1.414 -10.737 -7.578 1.00 92.94 86 ILE A C 1
ATOM 696 O O . ILE A 1 86 ? 0.387 -10.066 -7.517 1.00 92.94 86 ILE A O 1
ATOM 700 N N . LYS A 1 87 ? 1.662 -11.708 -6.694 1.00 88.50 87 LYS A N 1
ATOM 701 C CA . LYS A 1 87 ? 0.742 -12.033 -5.596 1.00 88.50 87 LYS A CA 1
ATOM 702 C C . LYS A 1 87 ? 0.838 -11.028 -4.453 1.00 88.50 87 LYS A C 1
ATOM 704 O O . LYS A 1 87 ? -0.170 -10.714 -3.825 1.00 88.50 87 LYS A O 1
ATOM 709 N N . ASN A 1 88 ? 2.051 -10.581 -4.135 1.00 87.00 88 ASN A N 1
ATOM 710 C CA . ASN A 1 88 ? 2.294 -9.634 -3.058 1.00 87.00 88 ASN A CA 1
ATOM 711 C C . ASN A 1 88 ? 3.571 -8.815 -3.319 1.00 87.00 88 ASN A C 1
ATOM 713 O O . ASN A 1 88 ? 4.670 -9.278 -2.997 1.00 87.00 88 ASN A O 1
ATOM 717 N N . PRO A 1 89 ? 3.447 -7.583 -3.841 1.00 90.94 89 PRO A N 1
ATOM 718 C CA . PRO A 1 89 ? 4.604 -6.749 -4.145 1.00 90.94 89 PRO A CA 1
ATOM 719 C C . PRO A 1 89 ? 5.198 -6.062 -2.905 1.00 90.94 89 PRO A C 1
ATOM 721 O O . PRO A 1 89 ? 6.330 -5.576 -2.954 1.00 90.94 89 PRO A O 1
ATOM 724 N N . ILE A 1 90 ? 4.465 -6.033 -1.783 1.00 88.62 90 ILE A N 1
ATOM 725 C CA . ILE A 1 90 ? 4.806 -5.218 -0.609 1.00 88.62 90 ILE A CA 1
ATOM 726 C C . ILE A 1 90 ? 6.175 -5.561 -0.004 1.00 88.62 90 ILE A C 1
ATOM 728 O O . ILE A 1 90 ? 6.953 -4.628 0.174 1.00 88.62 90 ILE A O 1
ATOM 732 N N . PRO A 1 91 ? 6.555 -6.836 0.226 1.00 89.50 91 PRO A N 1
ATOM 733 C CA . PRO A 1 91 ? 7.868 -7.148 0.800 1.00 89.50 91 PRO A CA 1
ATOM 734 C C . PRO A 1 91 ? 9.034 -6.640 -0.059 1.00 89.50 91 PRO A C 1
ATOM 736 O O . PRO A 1 91 ? 10.070 -6.213 0.452 1.00 89.50 91 PRO A O 1
ATOM 739 N N . PHE A 1 92 ? 8.866 -6.653 -1.385 1.00 93.50 92 PHE A N 1
ATOM 740 C CA . PHE A 1 92 ? 9.862 -6.095 -2.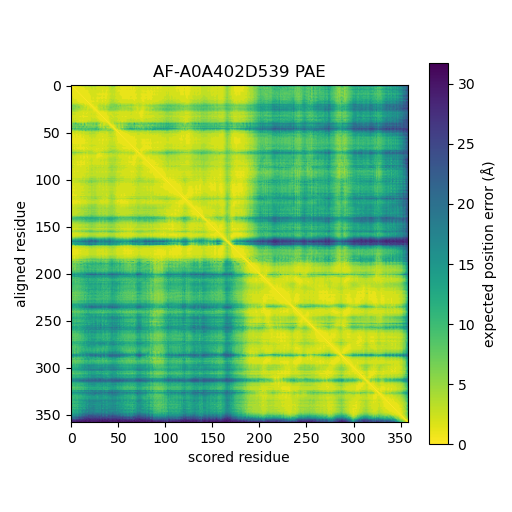292 1.00 93.50 92 PHE A CA 1
ATOM 741 C C . PHE A 1 92 ? 9.908 -4.567 -2.186 1.00 93.50 92 PHE A C 1
ATOM 743 O O . PHE A 1 92 ? 10.995 -3.996 -2.082 1.00 93.50 92 PHE A O 1
ATOM 750 N N . TRP A 1 93 ? 8.750 -3.900 -2.155 1.00 94.31 93 TRP A N 1
ATOM 751 C CA . TRP A 1 93 ? 8.677 -2.446 -1.982 1.00 94.31 93 TRP A CA 1
ATOM 752 C C . TRP A 1 93 ? 9.254 -1.986 -0.643 1.00 94.31 93 TRP A C 1
ATOM 754 O O . TRP A 1 93 ? 10.026 -1.033 -0.624 1.00 94.31 93 TRP A O 1
ATOM 764 N N . GLU A 1 94 ? 8.975 -2.692 0.453 1.00 90.50 94 GLU A N 1
ATOM 765 C CA . GLU A 1 94 ? 9.539 -2.423 1.781 1.00 90.50 94 GLU A CA 1
ATOM 766 C C . GLU A 1 94 ? 11.068 -2.447 1.762 1.00 90.50 94 GLU A C 1
ATOM 768 O O . GLU A 1 94 ? 11.703 -1.543 2.307 1.00 90.50 94 GLU A O 1
ATOM 773 N N . SER A 1 95 ? 11.665 -3.429 1.078 1.00 93.38 95 SER A N 1
ATOM 774 C CA . SER A 1 95 ? 13.126 -3.528 0.965 1.00 93.38 95 SER A CA 1
ATOM 775 C C . SER A 1 95 ? 13.749 -2.311 0.269 1.00 93.38 95 SER A C 1
ATOM 777 O O . SER A 1 95 ? 14.850 -1.890 0.619 1.00 93.38 95 SER A O 1
ATOM 779 N N . ILE A 1 96 ? 13.026 -1.711 -0.681 1.00 96.00 96 ILE A N 1
ATOM 780 C CA . ILE A 1 96 ? 13.447 -0.504 -1.394 1.00 96.00 96 ILE A CA 1
ATOM 781 C C . ILE A 1 96 ? 13.205 0.731 -0.524 1.00 96.00 96 ILE A C 1
ATOM 783 O O . ILE A 1 96 ? 14.120 1.523 -0.323 1.00 96.00 96 ILE A O 1
ATOM 787 N N . CYS A 1 97 ? 12.003 0.894 0.032 1.00 94.56 97 CYS A N 1
ATOM 788 C CA . CYS A 1 97 ? 11.631 2.047 0.857 1.00 94.56 97 CYS A CA 1
ATOM 789 C C . CYS A 1 97 ? 12.425 2.144 2.174 1.00 94.56 97 CYS A C 1
ATOM 791 O O . CYS A 1 97 ? 12.452 3.212 2.791 1.00 94.56 97 CYS A O 1
ATOM 793 N N . ALA A 1 98 ? 13.083 1.059 2.598 1.00 92.12 98 ALA A N 1
ATOM 794 C CA . ALA A 1 98 ? 13.993 1.035 3.739 1.00 92.12 98 ALA A CA 1
ATOM 795 C C . ALA A 1 98 ? 15.336 1.746 3.481 1.00 92.12 98 ALA A C 1
ATOM 797 O O . ALA A 1 98 ? 16.012 2.113 4.448 1.00 92.12 98 ALA A O 1
ATOM 798 N N . ILE A 1 99 ? 15.720 1.966 2.214 1.00 94.50 99 ILE A N 1
ATOM 799 C CA . ILE A 1 99 ? 16.949 2.684 1.848 1.00 94.50 99 ILE A CA 1
ATOM 800 C C . ILE A 1 99 ? 16.888 4.103 2.425 1.00 94.50 99 ILE A C 1
ATOM 802 O O . ILE A 1 99 ? 15.969 4.869 2.126 1.00 94.50 99 ILE A O 1
ATOM 806 N N . GLN A 1 100 ? 17.868 4.444 3.260 1.00 94.12 100 GLN A N 1
ATOM 807 C CA . GLN A 1 100 ? 18.002 5.776 3.840 1.00 94.12 100 GLN A CA 1
ATOM 808 C C . GLN A 1 100 ? 18.804 6.656 2.892 1.00 94.12 100 GLN A C 1
ATOM 810 O O . GLN A 1 100 ? 19.933 6.314 2.558 1.00 94.12 100 GLN A O 1
ATOM 815 N N . LEU A 1 101 ? 18.209 7.775 2.489 1.00 94.62 101 LEU A N 1
ATOM 816 C CA . LE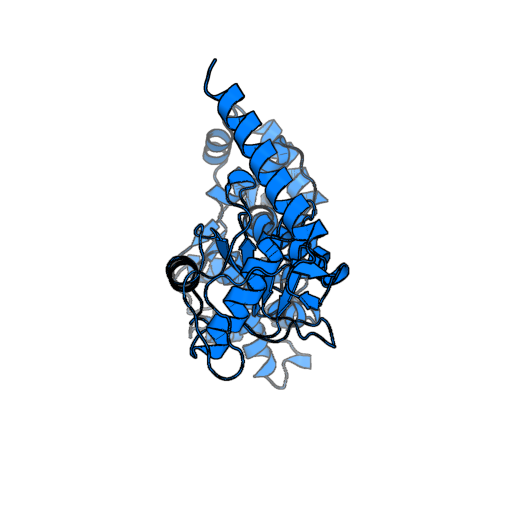U A 1 101 ? 18.851 8.788 1.662 1.00 94.62 101 LEU A CA 1
ATOM 817 C C . LEU A 1 101 ? 19.033 10.066 2.477 1.00 94.62 101 LEU A C 1
ATOM 819 O O . LEU A 1 101 ? 18.157 10.448 3.259 1.00 94.62 101 LEU A O 1
ATOM 823 N N . GLN A 1 102 ? 20.154 10.743 2.267 1.00 95.12 102 GLN A N 1
ATOM 824 C CA . GLN A 1 102 ? 20.359 12.112 2.713 1.00 95.12 102 GLN A CA 1
ATOM 825 C C . GLN A 1 102 ? 19.385 13.053 1.994 1.00 95.12 102 GLN A C 1
ATOM 827 O O . GLN A 1 102 ? 18.897 12.768 0.901 1.00 95.12 102 GLN A O 1
ATOM 832 N N . GLU A 1 103 ? 19.140 14.227 2.575 1.00 93.31 103 GLU A N 1
ATOM 833 C CA . GLU A 1 103 ? 18.198 15.212 2.024 1.00 93.31 103 GLU A CA 1
ATOM 834 C C . GLU A 1 103 ? 18.524 15.594 0.569 1.00 93.31 103 GLU A C 1
ATOM 836 O O . GLU A 1 103 ? 17.636 15.649 -0.281 1.00 93.31 103 GLU A O 1
ATOM 841 N N . ARG A 1 104 ? 19.813 15.771 0.250 1.00 93.19 104 ARG A N 1
ATOM 842 C CA . ARG A 1 104 ? 20.270 16.108 -1.108 1.00 93.19 104 ARG A CA 1
ATOM 843 C C . ARG A 1 104 ? 20.086 14.961 -2.103 1.00 93.19 104 ARG A C 1
ATOM 845 O O . ARG A 1 104 ? 19.734 15.205 -3.252 1.00 93.19 104 ARG A O 1
ATOM 852 N N . GLU A 1 105 ? 20.295 13.723 -1.668 1.00 95.56 105 GLU A N 1
ATOM 853 C CA . GLU A 1 105 ? 20.059 12.530 -2.489 1.00 95.56 105 GLU A CA 1
ATOM 854 C C . GLU A 1 105 ? 18.568 12.365 -2.789 1.00 95.56 105 GLU A C 1
ATOM 856 O O . GLU A 1 105 ? 18.179 12.167 -3.940 1.00 95.56 105 GLU A O 1
ATOM 861 N N . ALA A 1 106 ? 17.723 12.528 -1.766 1.00 95.62 106 ALA A N 1
ATOM 862 C CA . ALA A 1 106 ? 16.276 12.496 -1.915 1.00 95.62 106 ALA A CA 1
ATOM 863 C C . ALA A 1 106 ? 15.779 13.602 -2.860 1.00 95.62 106 ALA A C 1
ATOM 865 O O . ALA A 1 106 ? 14.913 13.339 -3.692 1.00 95.62 106 ALA A O 1
ATOM 866 N N . ALA A 1 107 ? 16.348 14.810 -2.790 1.00 95.31 107 ALA A N 1
ATOM 867 C CA . ALA A 1 107 ? 16.009 15.903 -3.700 1.00 95.31 107 ALA A CA 1
ATOM 868 C C . ALA A 1 107 ? 16.313 15.549 -5.168 1.00 95.31 107 ALA A C 1
ATOM 870 O O . ALA A 1 107 ? 15.433 15.675 -6.019 1.00 95.31 107 ALA A O 1
ATOM 871 N N . VAL A 1 108 ? 17.515 15.034 -5.462 1.00 96.12 108 VAL A N 1
ATOM 872 C CA . VAL A 1 108 ? 17.909 14.612 -6.823 1.00 96.12 108 VAL A CA 1
ATOM 873 C C . VAL A 1 108 ? 17.033 13.473 -7.342 1.00 96.12 108 VAL A C 1
ATOM 875 O O . VAL A 1 108 ? 16.604 13.498 -8.501 1.00 96.12 108 VAL A O 1
ATOM 878 N N . LEU A 1 109 ? 16.736 12.488 -6.492 1.00 97.12 109 LEU A N 1
ATOM 879 C CA . LEU A 1 109 ? 15.849 11.383 -6.841 1.00 97.12 109 LEU A CA 1
ATOM 880 C C . LEU A 1 109 ? 14.434 11.878 -7.159 1.00 97.12 109 LEU A C 1
ATOM 882 O O . LEU A 1 109 ? 13.898 11.537 -8.211 1.00 97.12 109 LEU A O 1
ATOM 886 N N . ASN A 1 110 ? 13.857 12.709 -6.289 1.00 96.75 110 ASN A N 1
ATOM 887 C CA . ASN A 1 110 ? 12.511 13.252 -6.463 1.00 96.75 110 ASN A CA 1
ATOM 888 C C . ASN A 1 110 ? 12.406 14.088 -7.742 1.00 96.75 110 ASN A C 1
ATOM 890 O O . ASN A 1 110 ? 11.501 13.855 -8.536 1.00 96.75 110 ASN A O 1
ATOM 894 N N . ALA A 1 111 ? 13.360 14.990 -7.990 1.00 96.75 111 ALA A N 1
ATOM 895 C CA . ALA A 1 111 ? 13.403 15.787 -9.215 1.00 96.75 111 ALA A CA 1
ATOM 896 C C . ALA A 1 111 ? 13.443 14.899 -10.471 1.00 96.75 111 ALA A C 1
ATOM 898 O O . ALA A 1 111 ? 12.657 15.071 -11.404 1.00 96.75 111 ALA A O 1
ATOM 899 N N . THR A 1 112 ? 14.305 13.875 -10.469 1.00 97.12 112 THR A N 1
ATOM 900 C CA . THR A 1 112 ? 14.425 12.951 -11.607 1.00 97.12 112 THR A CA 1
ATOM 901 C C . THR A 1 112 ? 13.133 12.162 -11.822 1.00 97.12 112 THR A C 1
ATOM 903 O O . THR A 1 112 ? 12.658 12.031 -12.949 1.00 97.12 112 THR A O 1
ATOM 906 N N . ASN A 1 113 ? 12.535 11.655 -10.747 1.00 97.38 113 ASN A N 1
ATOM 907 C CA . ASN A 1 113 ? 11.289 10.902 -10.795 1.00 97.38 113 ASN A CA 1
ATOM 908 C C . ASN A 1 113 ? 10.061 11.758 -11.147 1.00 97.38 113 ASN A C 1
ATOM 910 O O . ASN A 1 113 ? 9.085 11.211 -11.649 1.00 97.38 113 ASN A O 1
ATOM 914 N N . ASN A 1 114 ? 10.093 13.071 -10.912 1.00 96.12 114 ASN A N 1
ATOM 915 C CA . ASN A 1 114 ? 9.037 13.984 -11.350 1.00 96.12 114 ASN A CA 1
ATOM 916 C C . ASN A 1 114 ? 9.108 14.224 -12.866 1.00 96.12 114 ASN A C 1
ATOM 918 O O . ASN A 1 114 ? 8.084 14.284 -13.546 1.00 96.12 114 ASN A O 1
ATOM 922 N N . LEU A 1 115 ? 10.323 14.352 -13.408 1.00 96.62 115 LEU A N 1
ATOM 923 C CA . LEU A 1 115 ? 10.540 14.747 -14.801 1.00 96.62 115 LEU A CA 1
ATOM 924 C C . LEU A 1 115 ? 10.594 13.560 -15.776 1.00 96.62 115 LEU A C 1
ATOM 926 O O . LEU A 1 115 ? 10.177 13.695 -16.933 1.00 96.62 115 LEU A O 1
ATOM 930 N N . SER A 1 116 ? 11.104 12.409 -15.328 1.00 97.25 116 SER A N 1
ATOM 931 C CA . SER A 1 116 ? 11.418 11.252 -16.177 1.00 97.25 116 SER A CA 1
ATOM 932 C C . SER A 1 116 ? 10.189 10.464 -16.659 1.00 97.25 116 SER A C 1
ATOM 934 O O . SER A 1 116 ? 10.104 10.220 -17.869 1.00 97.25 116 SER A O 1
ATOM 936 N N . PRO A 1 117 ? 9.224 10.068 -15.804 1.00 97.75 117 PRO A N 1
ATOM 937 C CA . PRO A 1 117 ? 8.092 9.255 -16.231 1.00 97.75 117 PRO A CA 1
ATOM 938 C C . PRO A 1 117 ? 7.143 10.021 -17.148 1.00 97.75 117 PRO A C 1
ATOM 940 O O . PRO A 1 117 ? 6.790 11.175 -16.900 1.00 97.75 117 PRO A O 1
ATOM 943 N N . LYS A 1 118 ? 6.677 9.341 -18.190 1.00 97.25 118 LYS A N 1
ATOM 944 C CA . LYS A 1 118 ? 5.595 9.775 -19.074 1.00 97.25 118 LYS A CA 1
ATOM 945 C C . LYS A 1 118 ? 4.543 8.676 -19.119 1.00 97.25 118 LYS A C 1
ATOM 947 O O . LYS A 1 118 ? 4.845 7.500 -18.914 1.00 97.25 118 LYS A O 1
ATOM 952 N N . SER A 1 119 ? 3.290 9.048 -19.342 1.00 96.12 119 SER A N 1
ATOM 953 C CA . SER A 1 119 ? 2.207 8.069 -19.360 1.00 96.12 119 SER A CA 1
ATOM 954 C C . SER A 1 119 ? 1.062 8.471 -20.270 1.00 96.12 119 SER A C 1
ATOM 956 O O . SER A 1 119 ? 0.830 9.648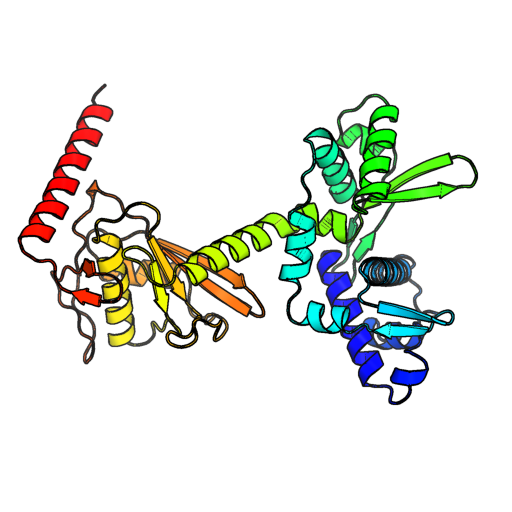 -20.544 1.00 96.12 119 SER A O 1
ATOM 958 N N . THR A 1 120 ? 0.330 7.452 -20.698 1.00 94.06 120 THR A N 1
ATOM 959 C CA . THR A 1 120 ? -1.016 7.558 -21.245 1.00 94.06 120 THR A CA 1
ATOM 960 C C . THR A 1 120 ? -1.997 6.847 -20.302 1.00 94.06 120 THR A C 1
ATOM 962 O O . THR A 1 120 ? -1.671 6.440 -19.179 1.00 94.06 120 THR A O 1
ATOM 965 N N . ASN A 1 121 ? -3.239 6.673 -20.748 1.00 89.94 121 ASN A N 1
ATOM 966 C CA . ASN A 1 121 ? -4.181 5.772 -20.091 1.00 89.94 121 ASN A CA 1
ATOM 967 C C . ASN A 1 121 ? -3.855 4.281 -20.321 1.00 89.94 121 ASN A C 1
ATOM 969 O O . ASN A 1 121 ? -4.374 3.456 -19.575 1.00 89.94 121 ASN A O 1
ATOM 973 N N . ARG A 1 122 ? -3.021 3.934 -21.315 1.00 91.12 122 ARG A N 1
ATOM 974 C CA . ARG A 1 122 ? -2.740 2.543 -21.716 1.00 91.12 122 ARG A CA 1
ATOM 975 C C . ARG A 1 122 ? -1.370 2.028 -21.290 1.00 91.12 122 ARG A C 1
ATOM 977 O O . ARG A 1 122 ? -1.256 0.846 -21.000 1.00 91.12 122 ARG A O 1
ATOM 984 N N . TYR A 1 123 ? -0.353 2.883 -21.287 1.00 94.81 123 TYR A N 1
ATOM 985 C CA . TYR A 1 123 ? 1.033 2.495 -21.022 1.00 94.81 123 TYR A CA 1
ATOM 986 C C . TYR A 1 123 ? 1.827 3.660 -20.417 1.00 94.81 123 TYR A C 1
ATOM 988 O O . TYR A 1 123 ? 1.386 4.813 -20.446 1.00 94.81 123 TYR A O 1
ATOM 996 N N . ALA A 1 124 ? 3.009 3.366 -19.877 1.00 97.31 124 ALA A N 1
ATOM 997 C CA . ALA A 1 124 ? 3.920 4.358 -19.315 1.00 97.31 124 ALA A CA 1
ATOM 998 C C . ALA A 1 124 ? 5.373 4.042 -19.690 1.00 97.31 124 ALA A C 1
ATOM 1000 O O . ALA A 1 124 ? 5.758 2.880 -19.774 1.00 97.31 124 ALA A O 1
ATOM 1001 N N . TRP A 1 125 ? 6.186 5.072 -19.899 1.00 97.31 125 TRP A N 1
ATOM 1002 C CA . TRP A 1 125 ? 7.590 4.940 -20.297 1.00 97.31 125 TRP A CA 1
ATOM 1003 C C . TRP A 1 125 ? 8.458 5.958 -19.569 1.00 97.31 125 TRP A C 1
ATOM 1005 O O . TRP A 1 125 ? 7.950 6.880 -18.922 1.00 97.31 125 TRP A O 1
ATOM 1015 N N . LEU A 1 126 ? 9.772 5.780 -19.652 1.00 96.62 126 LEU A N 1
ATOM 1016 C CA . LEU A 1 126 ? 10.734 6.644 -18.990 1.00 96.62 126 LEU A CA 1
ATOM 1017 C C . LEU A 1 126 ? 11.505 7.453 -20.025 1.00 96.62 126 LEU A C 1
ATOM 1019 O O . LEU A 1 126 ? 11.874 6.975 -21.094 1.00 96.62 126 LEU A O 1
ATOM 1023 N N . THR A 1 127 ? 11.759 8.709 -19.690 1.00 94.88 127 THR A N 1
ATOM 1024 C CA . THR A 1 127 ? 12.570 9.615 -20.505 1.00 94.88 127 THR A CA 1
ATOM 1025 C C . THR A 1 127 ? 13.762 10.104 -19.702 1.00 94.88 127 THR A C 1
ATOM 1027 O O . THR A 1 127 ? 13.735 10.090 -18.471 1.00 94.88 127 THR A O 1
ATOM 1030 N N . PHE A 1 128 ? 14.816 10.534 -20.387 1.00 92.88 128 PHE A N 1
ATOM 1031 C CA . PHE A 1 128 ? 15.930 11.231 -19.755 1.00 92.88 128 PHE A CA 1
ATOM 1032 C C . PHE A 1 128 ? 15.583 12.721 -19.690 1.00 92.88 128 PHE A C 1
ATOM 1034 O O . PHE A 1 128 ? 15.482 13.345 -20.751 1.00 92.88 128 PHE A O 1
ATOM 1041 N N . PRO A 1 129 ? 15.361 13.296 -18.492 1.00 92.69 129 PRO A N 1
ATOM 1042 C CA . PRO A 1 129 ? 15.178 14.734 -18.350 1.00 92.69 129 PRO A CA 1
ATOM 1043 C C . PRO A 1 129 ? 16.397 15.479 -18.893 1.00 92.69 129 PRO A C 1
ATOM 1045 O O . PRO A 1 129 ? 17.527 14.995 -18.780 1.00 92.69 129 PRO A O 1
ATOM 1048 N N . LYS A 1 130 ? 16.181 16.662 -19.471 1.00 91.06 130 LYS A N 1
ATOM 1049 C CA . LYS A 1 130 ? 17.297 17.515 -19.888 1.00 91.06 130 LYS A CA 1
ATOM 1050 C C . LYS A 1 130 ? 18.002 18.062 -18.650 1.00 91.06 130 LYS A C 1
ATOM 1052 O O . LYS A 1 130 ? 17.353 18.335 -17.642 1.00 91.06 130 LYS A O 1
ATOM 1057 N N . THR A 1 131 ? 19.313 18.277 -18.748 1.00 89.75 131 THR A N 1
ATOM 1058 C CA . THR A 1 131 ? 20.104 18.860 -17.655 1.00 89.75 131 THR A CA 1
ATOM 1059 C C . THR A 1 131 ? 19.520 20.192 -17.187 1.00 89.75 131 THR A C 1
ATOM 1061 O O . THR A 1 131 ? 19.351 20.374 -15.989 1.00 89.75 131 THR A O 1
ATOM 1064 N N . ASP A 1 132 ? 19.116 21.073 -18.105 1.00 90.44 132 ASP A N 1
ATOM 1065 C CA . ASP A 1 132 ? 18.526 22.373 -17.751 1.00 90.44 132 ASP A CA 1
ATOM 1066 C C . ASP A 1 132 ? 17.231 22.233 -16.934 1.00 90.44 132 ASP A C 1
ATOM 1068 O O . ASP A 1 132 ? 17.040 22.954 -15.956 1.00 90.44 132 ASP A O 1
ATOM 1072 N N . ASP A 1 133 ? 16.374 21.266 -17.283 1.00 93.12 133 ASP A N 1
ATOM 1073 C CA . ASP A 1 133 ? 15.135 20.992 -16.544 1.00 93.12 133 ASP A CA 1
ATOM 1074 C C . ASP A 1 133 ? 15.452 20.470 -15.131 1.00 93.12 133 ASP A C 1
ATOM 1076 O O . ASP A 1 133 ? 14.816 20.869 -14.157 1.00 93.12 133 ASP A O 1
ATOM 1080 N N . MET A 1 134 ? 16.476 19.617 -15.002 1.00 93.62 134 MET A N 1
ATOM 1081 C CA . MET A 1 134 ? 16.948 19.115 -13.706 1.00 93.62 134 MET A CA 1
ATOM 1082 C C . MET A 1 134 ? 17.531 20.227 -12.831 1.00 93.62 134 MET A C 1
ATOM 1084 O O . MET A 1 134 ? 17.255 20.268 -11.633 1.00 93.62 134 MET A O 1
ATOM 1088 N N . LEU A 1 135 ? 18.343 21.118 -13.407 1.00 91.94 135 LEU A N 1
ATOM 1089 C CA . LEU A 1 135 ? 18.925 22.254 -12.692 1.00 91.94 135 LEU A CA 1
ATOM 1090 C C . LEU A 1 135 ? 17.841 23.220 -12.215 1.00 91.94 135 LEU A C 1
ATOM 1092 O O . LEU A 1 135 ? 17.896 23.673 -11.072 1.00 91.94 135 LEU A O 1
ATOM 1096 N N . ALA A 1 136 ? 16.833 23.475 -13.052 1.00 93.38 136 ALA A N 1
ATOM 1097 C CA . ALA A 1 136 ? 15.680 24.288 -12.690 1.00 93.38 136 ALA A CA 1
ATOM 1098 C C . ALA A 1 136 ? 14.866 23.656 -11.545 1.00 93.38 136 ALA A C 1
ATOM 1100 O O . ALA A 1 136 ? 14.580 24.338 -10.563 1.00 93.38 136 ALA A O 1
ATOM 1101 N N . GLU A 1 137 ? 14.552 22.358 -11.627 1.00 93.94 137 GLU A N 1
ATOM 1102 C CA . GLU A 1 137 ? 13.800 21.625 -10.591 1.00 93.94 137 GLU A CA 1
ATOM 1103 C C . GLU A 1 137 ? 14.557 21.573 -9.251 1.00 93.94 137 GLU A C 1
ATOM 1105 O O . GLU A 1 137 ? 13.955 21.670 -8.183 1.00 93.94 137 GLU A O 1
ATOM 1110 N N . LEU A 1 138 ? 15.889 21.455 -9.290 1.00 92.75 138 LEU A N 1
ATOM 1111 C CA . LEU A 1 138 ? 16.742 21.412 -8.096 1.00 92.75 138 LEU A CA 1
ATOM 1112 C C . LEU A 1 138 ? 17.168 22.795 -7.588 1.00 92.75 138 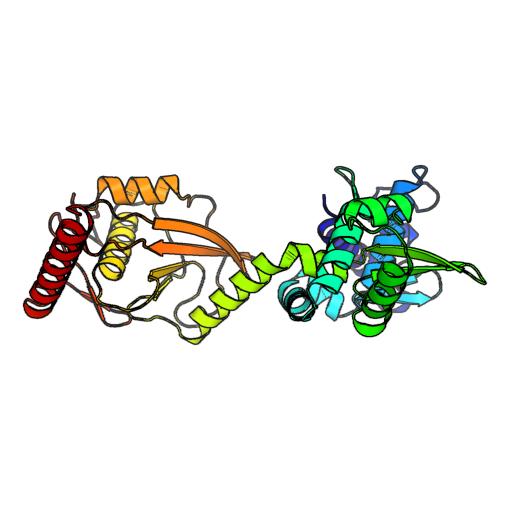LEU A C 1
ATOM 1114 O O . LEU A 1 138 ? 17.811 22.878 -6.539 1.00 92.75 138 LEU A O 1
ATOM 1118 N N . ASN A 1 139 ? 16.832 23.866 -8.314 1.00 92.69 139 ASN A N 1
ATOM 1119 C CA . ASN A 1 139 ? 17.305 25.225 -8.059 1.00 92.69 139 ASN A CA 1
ATOM 1120 C C . ASN A 1 139 ? 18.846 25.299 -7.930 1.00 92.69 139 ASN A C 1
ATOM 1122 O O . ASN A 1 139 ? 19.388 25.872 -6.981 1.00 92.69 139 ASN A O 1
ATOM 1126 N N . LEU A 1 140 ? 19.551 24.666 -8.874 1.00 89.31 140 LEU A N 1
ATOM 1127 C CA . LEU A 1 140 ? 21.013 24.615 -8.950 1.00 89.31 140 LEU A CA 1
ATOM 1128 C C . LEU A 1 140 ? 21.537 25.451 -10.122 1.00 89.31 140 LEU A C 1
ATOM 1130 O O . LEU A 1 140 ? 20.907 25.541 -11.171 1.00 89.31 140 LEU A O 1
ATOM 1134 N N . ASN A 1 141 ? 22.731 26.023 -9.950 1.00 87.06 141 ASN A N 1
ATOM 1135 C CA . ASN A 1 141 ? 23.390 26.837 -10.978 1.00 87.06 141 ASN A CA 1
ATOM 1136 C C . ASN A 1 141 ? 24.376 26.039 -11.851 1.00 87.06 141 ASN A C 1
ATOM 1138 O O . ASN A 1 141 ? 24.794 26.534 -12.894 1.00 87.06 141 ASN A O 1
ATOM 1142 N N . ASP A 1 142 ? 24.774 24.839 -11.418 1.00 86.94 142 ASP A N 1
ATOM 1143 C CA . ASP A 1 142 ? 25.683 23.945 -12.140 1.00 86.94 142 ASP A CA 1
ATOM 1144 C C . ASP A 1 142 ? 25.332 22.468 -11.904 1.00 86.94 142 ASP A C 1
ATOM 1146 O O . ASP A 1 142 ? 24.651 22.110 -10.938 1.00 86.94 142 ASP A O 1
ATOM 1150 N N . ASP A 1 143 ? 25.806 21.605 -12.802 1.00 83.56 143 ASP A N 1
ATOM 1151 C CA . ASP A 1 143 ? 25.472 20.181 -12.861 1.00 83.56 143 ASP A CA 1
ATOM 1152 C C . ASP A 1 143 ? 26.436 19.271 -12.083 1.00 83.56 143 ASP A C 1
ATOM 1154 O O . ASP A 1 143 ? 26.167 18.075 -11.934 1.00 83.56 143 ASP A O 1
ATOM 1158 N N . THR A 1 144 ? 27.515 19.813 -11.510 1.00 85.44 144 THR A N 1
ATOM 1159 C CA . THR A 1 144 ? 28.580 19.030 -10.866 1.00 85.44 144 THR A CA 1
ATOM 1160 C C . THR A 1 144 ? 28.034 18.217 -9.695 1.00 85.44 144 THR A C 1
ATOM 1162 O O . THR A 1 144 ? 28.268 17.010 -9.583 1.00 85.44 144 THR A O 1
ATOM 1165 N N . SER A 1 145 ? 27.265 18.880 -8.824 1.00 82.44 145 SER A N 1
ATOM 1166 C CA . SER A 1 145 ? 26.678 18.256 -7.631 1.00 82.44 145 SER A CA 1
ATOM 1167 C C . SER A 1 145 ? 25.592 17.245 -8.002 1.00 82.44 145 SER A C 1
ATOM 1169 O O . SER A 1 145 ? 25.532 16.161 -7.423 1.00 82.44 145 SER A O 1
ATOM 1171 N N . TYR A 1 146 ? 24.778 17.569 -9.011 1.00 87.56 146 TYR A N 1
ATOM 1172 C CA . TYR A 1 146 ? 23.760 16.672 -9.558 1.00 87.56 146 TYR A CA 1
ATOM 1173 C C . TYR A 1 146 ? 24.388 15.390 -10.117 1.00 87.56 146 TYR A C 1
ATOM 1175 O O . TYR A 1 146 ? 23.946 14.287 -9.785 1.00 87.56 146 TYR A O 1
ATOM 1183 N N . PHE A 1 147 ? 25.461 15.509 -10.905 1.00 90.25 147 PHE A N 1
ATOM 1184 C CA . PHE A 1 147 ? 26.118 14.352 -11.500 1.00 90.25 147 PHE A CA 1
ATOM 1185 C C . PHE A 1 147 ? 26.804 13.453 -10.480 1.00 90.25 147 PHE A C 1
ATOM 1187 O O . PHE A 1 147 ? 26.748 12.231 -10.639 1.00 90.25 147 PHE A O 1
ATOM 1194 N N . ALA A 1 148 ? 27.414 14.023 -9.440 1.00 90.25 148 ALA A N 1
ATOM 1195 C CA . ALA A 1 148 ? 28.021 13.248 -8.365 1.00 90.25 148 ALA A CA 1
ATOM 1196 C C . ALA A 1 148 ? 26.966 12.454 -7.573 1.00 90.25 148 ALA A C 1
ATOM 1198 O O . ALA A 1 148 ? 27.081 11.233 -7.460 1.00 90.25 148 ALA A O 1
ATOM 1199 N N . ILE A 1 149 ? 25.903 13.124 -7.114 1.00 92.56 149 ILE A N 1
ATOM 1200 C CA . ILE A 1 149 ? 24.819 12.508 -6.329 1.00 92.56 149 ILE A CA 1
ATOM 1201 C C . ILE A 1 149 ? 24.060 11.466 -7.157 1.00 92.56 149 ILE A C 1
ATOM 1203 O O . ILE A 1 149 ? 23.803 10.353 -6.700 1.00 92.56 149 ILE A O 1
ATOM 1207 N N . GLY A 1 150 ? 23.727 11.787 -8.409 1.00 93.31 150 GLY A N 1
ATOM 1208 C CA . GLY A 1 150 ? 23.018 10.849 -9.274 1.00 93.31 150 GLY A CA 1
ATOM 1209 C C . GLY A 1 150 ? 23.822 9.574 -9.547 1.00 93.31 150 GLY A C 1
ATOM 1210 O O . GLY A 1 150 ? 23.241 8.494 -9.674 1.00 93.31 150 GLY A O 1
ATOM 1211 N N . ARG A 1 151 ? 25.160 9.665 -9.570 1.00 92.25 151 ARG A N 1
ATOM 1212 C CA . ARG A 1 151 ? 26.036 8.500 -9.743 1.00 92.25 151 ARG A CA 1
ATOM 1213 C C . ARG A 1 151 ? 25.956 7.586 -8.532 1.00 92.25 151 ARG A C 1
ATOM 1215 O O . ARG A 1 151 ? 25.842 6.381 -8.709 1.00 92.25 151 ARG A O 1
ATOM 1222 N N . GLU A 1 152 ? 25.963 8.148 -7.329 1.00 92.25 152 GLU A N 1
ATOM 1223 C CA . GLU A 1 152 ? 25.787 7.392 -6.088 1.00 92.25 152 GLU A CA 1
ATOM 1224 C C . GLU A 1 152 ? 24.437 6.661 -6.060 1.00 92.25 152 GLU A C 1
ATOM 1226 O O . GLU A 1 152 ? 24.396 5.438 -5.888 1.00 92.25 152 GLU A O 1
ATOM 1231 N N . LEU A 1 153 ? 23.347 7.366 -6.382 1.00 95.56 153 LEU A N 1
ATOM 1232 C CA . LEU A 1 153 ? 22.003 6.787 -6.488 1.00 95.56 153 LEU A CA 1
ATOM 1233 C C . LEU A 1 153 ? 21.910 5.660 -7.533 1.00 95.56 153 LEU A C 1
ATOM 1235 O O . LEU A 1 153 ? 21.197 4.672 -7.323 1.00 95.56 153 LEU A O 1
ATOM 1239 N N . ALA A 1 154 ? 22.618 5.785 -8.658 1.00 94.56 154 ALA A N 1
ATOM 1240 C CA . ALA A 1 154 ? 22.650 4.774 -9.713 1.00 94.56 154 ALA A CA 1
ATOM 1241 C C . ALA A 1 154 ? 23.547 3.574 -9.366 1.00 94.56 154 ALA A C 1
ATOM 1243 O O . ALA A 1 154 ? 23.181 2.416 -9.598 1.00 94.56 154 ALA A O 1
ATOM 1244 N N . ASP A 1 155 ? 24.726 3.818 -8.800 1.00 91.69 155 ASP A N 1
ATOM 1245 C CA . ASP A 1 155 ? 25.736 2.788 -8.582 1.00 91.69 155 ASP A CA 1
ATOM 1246 C C . ASP A 1 155 ? 25.455 1.973 -7.319 1.00 91.69 155 ASP A C 1
ATOM 1248 O O . ASP A 1 155 ? 25.450 0.740 -7.404 1.00 91.69 155 ASP A O 1
ATOM 1252 N N . GLN A 1 156 ? 25.151 2.633 -6.198 1.00 89.81 156 GLN A N 1
ATOM 1253 C CA . GLN A 1 156 ? 24.942 1.968 -4.909 1.00 89.81 156 GLN A CA 1
ATOM 1254 C C . GLN A 1 156 ? 23.527 1.404 -4.773 1.00 89.81 156 GLN A C 1
ATOM 1256 O O . GLN A 1 156 ? 23.349 0.237 -4.423 1.00 89.81 156 GLN A O 1
ATOM 1261 N N . HIS A 1 157 ? 22.513 2.216 -5.077 1.00 90.56 157 HIS A N 1
ATOM 1262 C CA . HIS A 1 157 ? 21.124 1.872 -4.759 1.00 90.56 157 HIS A CA 1
ATOM 1263 C C . HIS A 1 157 ? 20.301 1.414 -5.965 1.00 90.56 157 HIS A C 1
ATOM 1265 O O . HIS A 1 157 ? 19.229 0.830 -5.790 1.00 90.56 157 HIS A O 1
ATOM 1271 N N . LYS A 1 158 ? 20.799 1.641 -7.191 1.00 95.56 158 LYS A N 1
ATOM 1272 C CA . LYS A 1 158 ? 20.062 1.387 -8.442 1.00 95.56 158 LYS A CA 1
ATOM 1273 C C . LYS A 1 158 ? 18.714 2.126 -8.469 1.00 95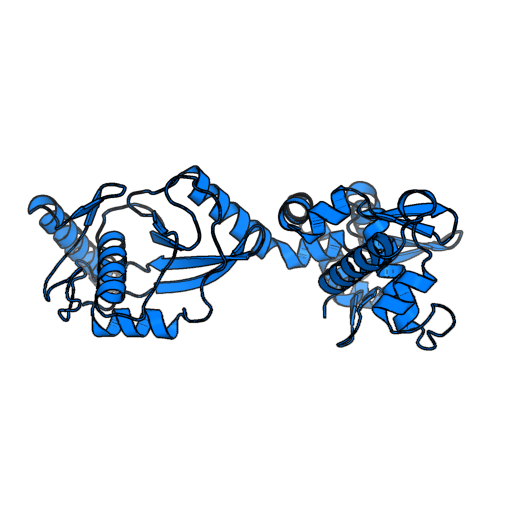.56 158 LYS A C 1
ATOM 1275 O O . LYS A 1 158 ? 17.744 1.609 -9.015 1.00 95.56 158 LYS A O 1
ATOM 1280 N N . LEU A 1 159 ? 18.641 3.306 -7.840 1.00 97.06 159 LEU A N 1
ATOM 1281 C CA . LEU A 1 159 ? 17.434 4.143 -7.809 1.00 97.06 159 LEU A CA 1
ATOM 1282 C C . LEU A 1 159 ? 17.337 5.044 -9.042 1.00 97.06 159 LEU A C 1
ATOM 1284 O O . LEU A 1 159 ? 16.232 5.386 -9.454 1.00 97.06 159 LEU A O 1
ATOM 1288 N N . LEU A 1 160 ? 18.466 5.342 -9.685 1.00 96.75 160 LEU A N 1
ATOM 1289 C CA . LEU A 1 160 ? 18.536 6.070 -10.949 1.00 96.75 160 LEU A CA 1
ATOM 1290 C C . LEU A 1 160 ? 19.243 5.249 -12.030 1.00 96.75 160 LEU A C 1
ATOM 1292 O O . LEU A 1 160 ? 20.107 4.420 -11.739 1.00 96.75 160 LEU A O 1
ATOM 1296 N N . LYS A 1 161 ? 18.886 5.498 -13.291 1.00 94.56 161 LYS A N 1
ATOM 1297 C CA . LYS A 1 161 ? 19.529 4.900 -14.462 1.00 94.56 161 LYS A CA 1
ATOM 1298 C C . LYS A 1 161 ? 20.410 5.934 -15.133 1.00 94.56 161 LYS A C 1
ATOM 1300 O O . LYS A 1 161 ? 19.930 6.958 -15.603 1.00 94.56 161 LYS A O 1
ATOM 1305 N N . LEU A 1 162 ? 21.700 5.645 -15.194 1.00 90.75 162 LEU A N 1
ATOM 1306 C CA . LEU A 1 162 ? 22.692 6.506 -15.821 1.00 90.75 162 LEU A CA 1
ATOM 1307 C C . LEU A 1 162 ? 22.723 6.292 -17.341 1.00 90.75 162 LEU A C 1
ATOM 1309 O O . LEU A 1 162 ? 22.851 5.154 -17.795 1.00 90.75 162 LEU A O 1
ATOM 1313 N N . TYR A 1 163 ? 22.678 7.377 -18.117 1.00 83.94 163 TYR A N 1
ATOM 1314 C CA . TYR A 1 163 ? 22.918 7.337 -19.561 1.00 83.94 163 TYR A CA 1
ATOM 1315 C C . TYR A 1 163 ? 24.294 7.901 -19.910 1.00 83.94 163 TYR A C 1
ATOM 1317 O O . TYR A 1 163 ? 24.618 9.053 -19.604 1.00 83.94 163 TYR A O 1
ATOM 1325 N N . ARG A 1 164 ? 25.104 7.068 -20.568 1.00 78.12 164 ARG A N 1
ATOM 1326 C CA . ARG A 1 164 ? 26.429 7.423 -21.086 1.00 78.12 164 ARG A CA 1
ATOM 1327 C C . ARG A 1 164 ? 26.446 7.225 -22.596 1.00 78.12 164 ARG A C 1
ATOM 1329 O O . ARG A 1 164 ? 25.999 6.184 -23.071 1.00 78.12 164 ARG A O 1
ATOM 1336 N N . SER A 1 165 ? 27.022 8.174 -23.325 1.00 71.12 165 SER A N 1
ATOM 1337 C CA . SER A 1 165 ? 27.658 7.867 -24.616 1.00 71.12 165 SER A CA 1
ATOM 1338 C C . SER A 1 165 ? 29.178 7.858 -24.418 1.00 71.12 165 SER A C 1
ATOM 1340 O O . SER A 1 165 ? 29.626 8.173 -23.314 1.00 71.12 165 SER A O 1
ATOM 1342 N N . MET A 1 166 ? 29.938 7.406 -25.425 1.00 62.97 166 MET A N 1
ATOM 1343 C CA . MET A 1 166 ? 31.314 6.890 -25.299 1.00 62.97 166 MET A CA 1
ATOM 1344 C C . MET A 1 166 ? 32.221 7.665 -24.327 1.00 62.97 166 MET A C 1
ATOM 1346 O O . MET A 1 166 ? 32.941 7.015 -23.578 1.00 62.97 166 MET A O 1
ATOM 1350 N N . ASP A 1 167 ? 32.103 8.997 -24.248 1.00 61.78 167 ASP A N 1
ATOM 1351 C CA . ASP A 1 167 ? 32.953 9.840 -23.396 1.00 61.78 167 ASP A CA 1
ATOM 1352 C C . ASP A 1 167 ? 32.189 10.848 -22.511 1.00 61.78 167 ASP A C 1
ATOM 1354 O O . ASP A 1 167 ? 32.790 11.765 -21.950 1.00 61.78 167 ASP A O 1
ATOM 1358 N N . SER A 1 168 ? 30.859 10.754 -22.377 1.00 67.00 168 SER A N 1
ATOM 1359 C CA . SER A 1 168 ? 30.080 11.753 -21.619 1.00 67.00 168 SER A CA 1
ATOM 1360 C C . SER A 1 168 ? 28.836 11.185 -20.943 1.00 67.00 168 SER A C 1
ATOM 1362 O O . SER A 1 168 ? 28.100 10.368 -21.503 1.00 67.00 168 SER A O 1
ATOM 1364 N N . ILE A 1 169 ? 28.599 11.648 -19.714 1.00 69.44 169 ILE A N 1
ATOM 1365 C CA . ILE A 1 169 ? 27.340 11.439 -18.999 1.00 69.44 169 ILE A CA 1
ATOM 1366 C C . ILE A 1 169 ? 26.351 12.495 -19.490 1.00 69.44 169 ILE A C 1
ATOM 1368 O O . ILE A 1 169 ? 26.671 13.677 -19.451 1.00 69.44 169 ILE A O 1
ATOM 1372 N N . TYR A 1 170 ? 25.160 12.075 -19.918 1.00 75.31 170 TYR A N 1
ATOM 1373 C CA . TYR A 1 170 ? 24.126 13.013 -20.382 1.00 75.31 170 TYR A CA 1
ATOM 1374 C C . TYR A 1 170 ? 23.029 13.263 -19.348 1.00 75.31 170 TYR A C 1
ATOM 1376 O O . TYR A 1 170 ? 22.287 14.226 -19.484 1.00 75.31 170 TYR A O 1
ATOM 1384 N N . GLY A 1 171 ? 22.895 12.402 -18.337 1.00 88.75 171 GLY A N 1
ATOM 1385 C CA . GLY A 1 171 ? 21.832 12.534 -17.346 1.00 88.75 171 GLY A CA 1
ATOM 1386 C C . GLY A 1 171 ? 21.463 11.221 -16.676 1.00 88.75 171 GLY A C 1
ATOM 1387 O O . GLY A 1 171 ? 22.057 10.163 -16.929 1.00 88.75 171 GLY A O 1
ATOM 1388 N N . TYR A 1 172 ? 20.436 11.313 -15.841 1.00 94.06 172 TYR A N 1
ATOM 1389 C CA . TYR A 1 172 ? 19.809 10.185 -15.170 1.00 94.06 172 TYR A CA 1
ATOM 1390 C C . TYR A 1 172 ? 18.331 10.105 -15.535 1.00 94.06 172 TYR A C 1
ATOM 1392 O O . TYR A 1 172 ? 17.657 11.124 -15.601 1.00 94.06 172 TYR A O 1
ATOM 1400 N N . ALA A 1 173 ? 17.821 8.895 -15.731 1.00 95.62 173 ALA A N 1
ATOM 1401 C CA . ALA A 1 173 ? 16.388 8.623 -15.756 1.00 95.62 173 ALA A CA 1
ATOM 1402 C C . ALA A 1 173 ? 15.958 7.960 -14.447 1.00 95.62 173 ALA A C 1
ATOM 1404 O O . ALA A 1 173 ? 16.775 7.380 -13.721 1.00 95.62 173 ALA A O 1
ATOM 1405 N N . ALA A 1 174 ? 14.657 8.014 -14.173 1.00 97.56 174 ALA A N 1
ATOM 1406 C CA . ALA A 1 174 ? 14.066 7.240 -13.097 1.00 97.56 174 ALA A CA 1
ATOM 1407 C C . ALA A 1 174 ? 14.297 5.737 -13.325 1.00 97.56 174 ALA A C 1
ATOM 1409 O O . ALA A 1 174 ? 14.564 5.271 -14.435 1.00 97.56 174 ALA A O 1
ATOM 1410 N N . THR A 1 175 ? 14.174 4.958 -12.258 1.00 98.12 175 THR A N 1
ATOM 1411 C CA . THR A 1 175 ? 14.063 3.498 -12.339 1.00 98.12 175 THR A CA 1
ATOM 1412 C C . THR A 1 175 ? 12.778 3.065 -11.657 1.00 98.12 175 THR A C 1
ATOM 1414 O O . THR A 1 175 ? 12.201 3.807 -10.862 1.00 98.12 175 THR A O 1
ATOM 1417 N N . TYR A 1 176 ? 12.366 1.822 -11.887 1.00 97.94 176 TYR A N 1
ATOM 1418 C CA . TYR A 1 176 ? 11.272 1.218 -11.131 1.00 97.94 176 TYR A CA 1
ATOM 1419 C C . TYR A 1 176 ? 11.501 1.298 -9.611 1.00 97.94 176 TYR A C 1
ATOM 1421 O O . TYR A 1 176 ? 10.599 1.679 -8.867 1.00 97.94 176 TYR A O 1
ATOM 1429 N N . LYS A 1 177 ? 12.732 1.033 -9.147 1.00 97.81 177 LYS A N 1
ATOM 1430 C CA . LYS A 1 177 ? 13.091 1.146 -7.726 1.00 97.81 177 LYS A CA 1
ATOM 1431 C C . LYS A 1 177 ? 13.036 2.589 -7.226 1.00 97.81 177 LYS A C 1
ATOM 1433 O O . LYS A 1 177 ? 12.498 2.828 -6.152 1.00 97.81 177 LYS A O 1
ATOM 1438 N N . GLY A 1 178 ? 13.546 3.543 -8.004 1.00 97.75 178 GLY A N 1
ATOM 1439 C CA . GLY A 1 178 ? 13.486 4.971 -7.683 1.00 97.75 178 GLY A CA 1
ATOM 1440 C C . GLY A 1 178 ? 12.055 5.463 -7.493 1.00 97.75 178 GLY A C 1
ATOM 1441 O O . GLY A 1 178 ? 11.759 6.144 -6.512 1.00 97.75 178 GLY A O 1
ATOM 1442 N N . LEU A 1 179 ? 11.149 5.054 -8.383 1.00 98.06 179 LEU A N 1
ATOM 1443 C CA . LEU A 1 179 ? 9.735 5.418 -8.311 1.00 98.06 179 LEU A CA 1
ATOM 1444 C C . LEU A 1 179 ? 9.028 4.761 -7.124 1.00 98.06 179 LEU A C 1
ATOM 1446 O O . LEU A 1 179 ? 8.230 5.422 -6.459 1.00 98.06 179 LEU A O 1
ATOM 1450 N N . ILE A 1 180 ? 9.327 3.494 -6.816 1.00 96.88 180 ILE A N 1
ATOM 1451 C CA . ILE A 1 180 ? 8.825 2.837 -5.599 1.00 96.88 180 ILE A CA 1
ATOM 1452 C C . ILE A 1 180 ? 9.287 3.599 -4.364 1.00 96.88 180 ILE A C 1
ATOM 1454 O O . ILE A 1 180 ? 8.466 3.924 -3.506 1.00 96.88 180 ILE A O 1
ATOM 1458 N N . TRP A 1 181 ? 10.587 3.904 -4.295 1.00 95.94 181 TRP A N 1
ATOM 1459 C CA . TRP A 1 181 ? 11.175 4.597 -3.158 1.00 95.94 181 TRP A CA 1
ATOM 1460 C C . TRP A 1 181 ? 10.459 5.913 -2.878 1.00 95.94 181 TRP A C 1
ATOM 1462 O O . TRP A 1 181 ? 10.226 6.210 -1.718 1.00 95.94 181 TRP A O 1
ATOM 1472 N N . GLN A 1 182 ? 10.062 6.676 -3.899 1.00 94.44 182 GLN A N 1
ATOM 1473 C CA . GLN A 1 182 ? 9.338 7.932 -3.696 1.00 94.44 182 GLN A CA 1
ATOM 1474 C C . GLN A 1 182 ? 7.844 7.722 -3.423 1.00 94.44 182 GLN A C 1
ATOM 1476 O O . GLN A 1 182 ? 7.292 8.340 -2.518 1.00 94.44 182 GLN A O 1
ATOM 1481 N N . THR A 1 183 ? 7.170 6.877 -4.207 1.00 93.31 183 THR A N 1
ATOM 1482 C CA . THR A 1 183 ? 5.696 6.897 -4.302 1.00 93.31 183 THR A CA 1
ATOM 1483 C C . THR A 1 183 ? 4.990 5.808 -3.502 1.00 93.31 183 THR A C 1
ATOM 1485 O O . THR A 1 183 ? 3.771 5.855 -3.363 1.00 93.31 183 THR A O 1
ATOM 1488 N N . ARG A 1 184 ? 5.714 4.805 -2.990 1.00 91.56 184 ARG A N 1
ATOM 1489 C CA . ARG A 1 184 ? 5.120 3.658 -2.278 1.00 91.56 184 ARG A CA 1
ATOM 1490 C C . ARG A 1 184 ? 5.468 3.616 -0.786 1.00 91.56 184 ARG A C 1
ATOM 1492 O O . ARG A 1 184 ? 5.026 2.699 -0.096 1.00 91.56 184 ARG A O 1
ATOM 1499 N N . ARG A 1 185 ? 6.191 4.616 -0.256 1.00 85.12 185 ARG A N 1
ATOM 1500 C CA . ARG A 1 185 ? 6.594 4.659 1.168 1.00 85.12 185 ARG A CA 1
ATOM 1501 C C . ARG A 1 185 ? 5.403 4.614 2.109 1.00 85.12 185 ARG A C 1
ATOM 1503 O O . ARG A 1 185 ? 5.432 3.836 3.058 1.00 85.12 185 ARG A O 1
ATOM 1510 N N . ASP A 1 186 ? 4.361 5.390 1.831 1.00 80.69 186 ASP A N 1
ATOM 1511 C CA . ASP A 1 186 ? 3.190 5.459 2.706 1.00 80.69 186 ASP A CA 1
ATOM 1512 C C . ASP A 1 186 ? 2.528 4.086 2.831 1.00 80.69 186 ASP A C 1
ATOM 1514 O O . ASP A 1 186 ? 2.381 3.588 3.943 1.00 80.69 186 ASP A O 1
ATOM 1518 N N . ILE A 1 187 ? 2.304 3.405 1.704 1.00 81.62 187 ILE A N 1
ATOM 1519 C CA . ILE A 1 187 ? 1.744 2.046 1.661 1.00 81.62 187 ILE A CA 1
ATOM 1520 C C . ILE A 1 187 ? 2.603 1.065 2.475 1.00 81.62 187 ILE A C 1
ATOM 1522 O O . ILE A 1 187 ? 2.079 0.278 3.266 1.00 81.62 187 ILE A O 1
ATOM 1526 N N . THR A 1 188 ? 3.932 1.117 2.325 1.00 81.50 188 THR A N 1
ATOM 1527 C CA . THR A 1 188 ? 4.836 0.258 3.114 1.00 81.50 188 THR A CA 1
ATOM 1528 C C . THR A 1 188 ? 4.799 0.598 4.604 1.00 81.50 188 THR A C 1
ATOM 1530 O O . THR A 1 188 ? 4.827 -0.293 5.447 1.00 81.50 188 THR A O 1
ATOM 1533 N N . SER A 1 189 ? 4.670 1.879 4.955 1.00 83.25 189 SER A N 1
ATOM 1534 C CA . SER A 1 189 ? 4.590 2.320 6.347 1.00 83.25 189 SER A CA 1
ATOM 1535 C C . SER A 1 189 ? 3.275 1.905 7.009 1.00 83.25 189 SER A C 1
ATOM 1537 O O . SER A 1 189 ? 3.271 1.514 8.174 1.00 83.25 189 SER A O 1
ATOM 1539 N N . GLU A 1 190 ? 2.166 1.938 6.269 1.00 84.25 190 GLU A N 1
ATOM 1540 C CA . GLU A 1 190 ? 0.863 1.466 6.732 1.00 84.25 190 GLU A CA 1
ATOM 1541 C C . GLU A 1 190 ? 0.855 -0.051 6.902 1.00 84.25 190 GLU A C 1
ATOM 1543 O O . GLU A 1 190 ? 0.401 -0.541 7.935 1.00 84.25 190 GLU A O 1
ATOM 1548 N N . THR A 1 191 ? 1.429 -0.788 5.945 1.00 84.69 191 THR A N 1
ATOM 1549 C CA . THR A 1 191 ? 1.585 -2.246 6.058 1.00 84.69 191 THR A CA 1
ATOM 1550 C C . THR A 1 191 ? 2.428 -2.604 7.276 1.00 84.69 191 THR A C 1
ATOM 1552 O O . THR A 1 191 ? 2.023 -3.454 8.065 1.00 84.69 191 THR A O 1
ATOM 1555 N N . LYS A 1 192 ? 3.552 -1.912 7.491 1.00 85.62 192 LYS A N 1
ATOM 1556 C CA . LYS A 1 192 ? 4.412 -2.137 8.654 1.00 85.62 192 LYS A CA 1
ATOM 1557 C C . LYS A 1 192 ? 3.691 -1.851 9.973 1.00 85.62 192 LYS A C 1
ATOM 1559 O O . LYS A 1 192 ? 3.786 -2.648 10.898 1.00 85.62 192 LYS A O 1
ATOM 1564 N N . ARG A 1 193 ? 2.931 -0.753 10.056 1.00 87.31 193 ARG A N 1
ATOM 1565 C CA . ARG A 1 193 ? 2.099 -0.451 11.236 1.00 87.31 193 ARG A CA 1
ATOM 1566 C C . ARG A 1 193 ? 1.054 -1.538 11.480 1.00 87.31 193 ARG A C 1
ATOM 1568 O O . ARG A 1 193 ? 0.823 -1.904 12.626 1.00 87.31 193 ARG A O 1
ATOM 1575 N N . LEU A 1 194 ? 0.424 -2.057 10.426 1.00 90.44 194 LEU A N 1
ATOM 1576 C CA . LEU A 1 194 ? -0.493 -3.190 10.550 1.00 90.44 194 LEU A CA 1
ATOM 1577 C C . LEU A 1 194 ? 0.235 -4.448 11.033 1.00 90.44 194 LEU A C 1
ATOM 1579 O O . LEU A 1 194 ? -0.279 -5.122 11.916 1.00 90.44 194 LEU A O 1
ATOM 1583 N N . ASP A 1 195 ? 1.431 -4.741 10.520 1.00 89.06 195 ASP A N 1
ATOM 1584 C CA . ASP A 1 195 ? 2.244 -5.874 10.975 1.00 89.06 195 ASP A CA 1
ATOM 1585 C C . ASP A 1 195 ? 2.624 -5.758 12.458 1.00 89.06 195 ASP A C 1
ATOM 1587 O O . ASP A 1 195 ? 2.559 -6.751 13.179 1.00 89.06 195 ASP A O 1
ATOM 1591 N N . GLU A 1 196 ? 2.956 -4.556 12.936 1.00 90.50 196 GLU A N 1
ATOM 1592 C CA . GLU A 1 196 ? 3.208 -4.280 14.357 1.00 90.50 196 GLU A CA 1
ATOM 1593 C C . GLU A 1 196 ? 1.952 -4.540 15.209 1.00 90.50 196 GLU A C 1
ATOM 1595 O O . GLU A 1 196 ? 2.022 -5.254 16.209 1.00 90.50 196 GLU A O 1
ATOM 1600 N N . LEU A 1 197 ? 0.780 -4.056 14.773 1.00 91.94 197 LEU A N 1
ATOM 1601 C CA . LEU A 1 197 ? -0.496 -4.315 15.456 1.00 91.94 197 LEU A CA 1
ATOM 1602 C C . LEU A 1 197 ? -0.856 -5.811 15.472 1.00 91.94 197 LEU A C 1
ATOM 1604 O O . LEU A 1 197 ? -1.363 -6.315 16.474 1.00 91.94 197 LEU A O 1
ATOM 1608 N N . VAL A 1 198 ? -0.608 -6.526 14.371 1.00 91.12 198 VAL A N 1
ATOM 1609 C CA . VAL A 1 198 ? -0.863 -7.973 14.253 1.00 91.12 198 VAL A CA 1
ATOM 1610 C C . VAL A 1 198 ? 0.097 -8.775 15.133 1.00 91.12 198 VAL A C 1
ATOM 1612 O O . VAL A 1 198 ? -0.308 -9.789 15.703 1.00 91.12 198 VAL A O 1
ATOM 1615 N N . ALA A 1 199 ? 1.351 -8.334 15.265 1.00 89.69 199 ALA A N 1
ATOM 1616 C CA . ALA A 1 199 ? 2.342 -8.977 16.121 1.00 89.69 199 ALA A CA 1
ATOM 1617 C C . ALA A 1 199 ? 1.978 -8.867 17.610 1.00 89.69 199 ALA A C 1
ATOM 1619 O O . ALA A 1 199 ? 2.130 -9.848 18.340 1.00 89.69 199 ALA A O 1
ATOM 1620 N N . GLU A 1 200 ? 1.475 -7.707 18.049 1.00 88.75 200 GLU A N 1
ATOM 1621 C CA . GLU A 1 200 ? 0.979 -7.520 19.419 1.00 88.75 200 GLU A CA 1
ATOM 1622 C C . GLU A 1 200 ? -0.326 -8.287 19.667 1.00 88.75 200 GLU A C 1
ATOM 1624 O O . GLU A 1 200 ? -0.435 -8.952 20.694 1.00 88.75 200 GLU A O 1
ATOM 1629 N N . TRP A 1 201 ? -1.247 -8.260 18.692 1.00 88.94 201 TRP A N 1
ATOM 1630 C CA . TRP A 1 201 ? -2.564 -8.912 18.679 1.00 88.94 201 TRP A CA 1
ATOM 1631 C C . TRP A 1 201 ? -3.468 -8.608 19.884 1.00 88.94 201 TRP A C 1
ATOM 1633 O O . TRP A 1 201 ? -3.202 -9.060 20.988 1.00 88.94 201 TRP A O 1
ATOM 1643 N N . GLU A 1 202 ? -4.608 -7.957 19.631 1.00 83.69 202 GLU A N 1
ATOM 1644 C CA . GLU A 1 202 ? -5.654 -7.604 20.611 1.00 83.69 202 GLU A CA 1
ATOM 1645 C C . GLU A 1 202 ? -5.150 -7.029 21.945 1.00 83.69 202 GLU A C 1
ATOM 1647 O O . GLU A 1 202 ? -4.708 -7.720 22.863 1.00 83.69 202 GLU A O 1
ATOM 1652 N N . THR A 1 203 ? -5.326 -5.723 22.105 1.00 87.75 203 THR A N 1
ATOM 1653 C CA . THR A 1 203 ? -4.983 -5.012 23.336 1.00 87.75 203 THR A CA 1
ATOM 1654 C C . THR A 1 203 ? -6.224 -4.342 23.920 1.00 87.75 203 THR A C 1
ATOM 1656 O O . THR A 1 203 ? -7.333 -4.420 23.389 1.00 87.75 203 THR A O 1
ATOM 1659 N N . THR A 1 204 ? -6.062 -3.628 25.031 1.00 88.25 204 THR A N 1
ATOM 1660 C CA . THR A 1 204 ? -7.138 -2.789 25.578 1.00 88.25 204 THR A CA 1
ATOM 1661 C C . THR A 1 204 ? -7.536 -1.642 24.640 1.00 88.25 204 THR A C 1
ATOM 1663 O O . THR A 1 204 ? -8.639 -1.112 24.770 1.00 88.25 204 THR A O 1
ATOM 1666 N N . SER A 1 205 ? -6.676 -1.268 23.683 1.00 91.56 205 SER A N 1
ATOM 1667 C CA . SER A 1 205 ? -6.913 -0.200 22.703 1.00 91.56 205 SER A CA 1
ATOM 1668 C C . SER A 1 205 ? -7.022 -0.687 21.255 1.00 91.56 205 SER A C 1
ATOM 1670 O O . SER A 1 205 ? -7.339 0.117 20.379 1.00 91.56 205 SER A O 1
ATOM 1672 N N . VAL A 1 206 ? -6.797 -1.970 20.973 1.00 94.31 206 VAL A N 1
ATOM 1673 C CA . VAL A 1 206 ? -6.837 -2.529 19.615 1.00 94.31 206 VAL A CA 1
ATOM 1674 C C . VAL A 1 206 ? -7.688 -3.788 19.604 1.00 94.31 206 VAL A C 1
ATOM 1676 O O . VAL A 1 206 ? -7.431 -4.711 20.368 1.00 94.31 206 VAL A O 1
ATOM 1679 N N . ASP A 1 207 ? -8.673 -3.837 18.715 1.00 94.94 207 ASP A N 1
ATOM 1680 C CA . ASP A 1 207 ? -9.558 -4.986 18.531 1.00 94.94 207 ASP A CA 1
ATOM 1681 C C . ASP A 1 207 ? -9.469 -5.500 17.094 1.00 94.94 207 ASP A C 1
ATOM 1683 O O . ASP A 1 207 ? -9.464 -4.699 16.153 1.00 94.94 207 ASP A O 1
ATOM 1687 N N . PHE A 1 208 ? -9.413 -6.819 16.917 1.00 95.12 208 PHE A N 1
ATOM 1688 C CA . PHE A 1 208 ? -9.378 -7.444 15.599 1.00 95.12 208 PHE A CA 1
ATOM 1689 C C . PHE A 1 208 ? -10.714 -8.117 15.300 1.00 95.12 208 PHE A C 1
ATOM 1691 O O . PHE A 1 208 ? -11.272 -8.855 16.104 1.00 95.12 208 PHE A O 1
ATOM 1698 N N . LYS A 1 209 ? -11.242 -7.883 14.100 1.00 94.06 209 LYS A N 1
ATOM 1699 C CA . LYS A 1 209 ? -12.439 -8.549 13.591 1.00 94.06 209 LYS A CA 1
ATOM 1700 C C . LYS A 1 209 ? -12.120 -9.232 12.279 1.00 94.06 209 LYS A C 1
ATOM 1702 O O . LYS A 1 209 ? -11.473 -8.672 11.394 1.00 94.06 209 LYS A O 1
ATOM 1707 N N . ARG A 1 210 ? -12.679 -10.423 12.105 1.00 94.56 210 ARG A N 1
ATOM 1708 C CA . ARG A 1 210 ? -12.605 -11.134 10.829 1.00 94.56 210 ARG A CA 1
ATOM 1709 C C . ARG A 1 210 ? -13.359 -10.405 9.723 1.00 94.56 210 ARG A C 1
ATOM 1711 O O . ARG A 1 210 ? -12.826 -10.221 8.638 1.00 94.56 210 ARG A O 1
ATOM 1718 N N . GLU A 1 211 ? -14.571 -9.952 10.020 1.00 94.38 211 GLU A N 1
ATOM 1719 C CA . GLU A 1 211 ? -15.432 -9.187 9.119 1.00 94.38 211 GLU A CA 1
ATOM 1720 C C . GLU A 1 211 ? -16.183 -8.125 9.926 1.00 94.38 211 GLU A C 1
ATOM 1722 O O . GLU A 1 211 ? -16.504 -8.345 11.095 1.00 94.38 211 GLU A O 1
ATOM 1727 N N . LEU A 1 212 ? -16.514 -7.001 9.290 1.00 94.69 212 LEU A N 1
ATOM 1728 C CA . LEU A 1 212 ? -17.451 -6.019 9.831 1.00 94.69 212 LEU A CA 1
ATOM 1729 C C . LEU A 1 212 ? -18.698 -5.997 8.949 1.00 94.69 212 LEU A C 1
ATOM 1731 O O . LEU A 1 212 ? -18.637 -5.635 7.776 1.00 94.69 212 LEU A O 1
ATOM 1735 N N . LYS A 1 213 ? -19.838 -6.375 9.523 1.00 93.12 213 LYS A N 1
ATOM 1736 C CA . LYS A 1 213 ? -21.150 -6.274 8.877 1.00 93.12 213 LYS A CA 1
ATOM 1737 C C . LYS A 1 213 ? -21.947 -5.185 9.564 1.00 93.12 213 LYS A C 1
ATOM 1739 O O . LYS A 1 213 ? -21.786 -4.961 10.757 1.00 93.12 213 LYS A O 1
ATOM 1744 N N . LEU A 1 214 ? -22.768 -4.470 8.802 1.00 94.75 214 LEU A N 1
ATOM 1745 C CA . LEU A 1 214 ? -23.540 -3.322 9.295 1.00 94.75 214 LEU A CA 1
ATOM 1746 C C . LEU A 1 214 ? -24.968 -3.330 8.732 1.00 94.75 214 LEU A C 1
ATOM 1748 O O . LEU A 1 214 ? -25.608 -2.274 8.640 1.00 94.75 214 LEU A O 1
ATOM 1752 N N . ASP A 1 215 ? -25.450 -4.484 8.271 1.00 93.31 215 ASP A N 1
ATOM 1753 C CA . ASP A 1 215 ? -26.687 -4.604 7.497 1.00 93.31 215 ASP A CA 1
ATOM 1754 C C . ASP A 1 215 ? -27.895 -4.795 8.415 1.00 93.31 215 ASP A C 1
ATOM 1756 O O . ASP A 1 215 ? -28.940 -4.171 8.221 1.00 93.31 215 ASP A O 1
ATOM 1760 N N . THR A 1 216 ? -27.726 -5.567 9.484 1.00 94.62 216 THR A N 1
ATOM 1761 C CA . THR A 1 216 ? -28.772 -5.845 10.471 1.00 94.62 216 THR A CA 1
ATOM 1762 C C . THR A 1 216 ? -28.637 -4.989 11.732 1.00 94.62 216 THR A C 1
ATOM 1764 O O . THR A 1 216 ? -27.581 -4.435 12.044 1.00 94.62 216 THR A O 1
ATOM 1767 N N . ALA A 1 217 ? -29.720 -4.893 12.508 1.00 95.44 217 ALA A N 1
ATOM 1768 C CA . ALA A 1 217 ? -29.712 -4.181 13.785 1.00 95.44 217 ALA A CA 1
ATOM 1769 C C . ALA A 1 217 ? -28.733 -4.801 14.799 1.00 95.44 217 ALA A C 1
ATOM 1771 O O . ALA A 1 217 ? -28.047 -4.071 15.505 1.00 95.44 217 ALA A O 1
ATOM 1772 N N . SER A 1 218 ? -28.631 -6.133 14.855 1.00 95.69 218 SER A N 1
ATOM 1773 C CA . SER A 1 218 ? -27.704 -6.812 15.771 1.00 95.69 218 SER A CA 1
ATOM 1774 C C . SER A 1 218 ? -26.235 -6.643 15.385 1.00 95.69 218 SER A C 1
ATOM 1776 O O . SER A 1 218 ? -25.400 -6.523 16.273 1.00 95.69 218 SER A O 1
ATOM 1778 N N . GLU A 1 219 ? -25.914 -6.580 14.095 1.00 95.56 219 GLU A N 1
ATOM 1779 C CA . GLU A 1 219 ? -24.547 -6.290 13.642 1.00 95.56 219 GLU A CA 1
ATOM 1780 C C . GLU A 1 219 ? -24.144 -4.843 13.954 1.00 95.56 219 GLU A C 1
ATOM 1782 O O . GLU A 1 219 ? -23.054 -4.591 14.461 1.00 95.56 219 GLU A O 1
ATOM 1787 N N . LYS A 1 220 ? -25.057 -3.882 13.744 1.00 96.69 220 LYS A N 1
ATOM 1788 C CA . LYS A 1 220 ? -24.836 -2.488 14.160 1.00 96.69 220 LYS A CA 1
ATOM 1789 C C . LYS A 1 220 ? -24.644 -2.376 15.671 1.00 96.69 220 LYS A C 1
ATOM 1791 O O . LYS A 1 220 ? -23.768 -1.642 16.109 1.00 96.69 220 LYS A O 1
ATOM 1796 N N . ALA A 1 221 ? -25.447 -3.092 16.458 1.00 97.50 221 ALA A N 1
ATOM 1797 C CA . ALA A 1 221 ? -25.345 -3.102 17.915 1.00 97.50 221 ALA A CA 1
ATOM 1798 C C . ALA A 1 221 ? -23.985 -3.628 18.402 1.00 97.50 221 ALA A C 1
ATOM 1800 O O . ALA A 1 221 ? -23.396 -3.040 19.303 1.00 97.50 221 ALA A O 1
ATOM 1801 N N . GLU A 1 222 ? -23.472 -4.694 17.785 1.00 96.69 222 GLU A N 1
ATOM 1802 C CA . GLU A 1 222 ? -22.136 -5.229 18.067 1.00 96.69 222 GLU A CA 1
ATOM 1803 C C . GLU A 1 222 ? -21.041 -4.210 17.733 1.00 96.69 222 GLU A C 1
ATOM 1805 O O . GLU A 1 222 ? -20.232 -3.888 18.598 1.00 96.69 222 GLU A O 1
ATOM 1810 N N . PHE A 1 223 ? -21.103 -3.598 16.547 1.00 97.31 223 PHE A N 1
ATOM 1811 C CA . PHE A 1 223 ? -20.182 -2.527 16.165 1.00 97.31 223 PHE A CA 1
ATOM 1812 C C . PHE A 1 223 ? -20.200 -1.344 17.150 1.00 97.31 223 PHE A C 1
ATOM 1814 O O . PHE A 1 223 ? -19.149 -0.866 17.575 1.00 97.31 223 PHE A O 1
ATOM 1821 N N . ILE A 1 224 ? -21.389 -0.881 17.550 1.00 97.88 224 ILE A N 1
ATOM 1822 C CA . ILE A 1 224 ? -21.547 0.201 18.535 1.00 97.88 224 ILE A CA 1
ATOM 1823 C C . ILE A 1 224 ? -20.924 -0.201 19.875 1.00 97.88 224 ILE A C 1
ATOM 1825 O O . ILE A 1 224 ? -20.214 0.603 20.481 1.00 97.88 224 ILE A O 1
ATOM 1829 N N . LYS A 1 225 ? -21.167 -1.437 20.326 1.00 97.44 225 LYS A N 1
ATOM 1830 C CA . LYS A 1 225 ? -20.601 -1.974 21.566 1.00 97.44 225 LYS A CA 1
ATOM 1831 C C . LYS A 1 225 ? -19.070 -1.965 21.525 1.00 97.44 225 LYS A C 1
ATOM 1833 O O . LYS A 1 225 ? -18.459 -1.457 22.462 1.00 97.44 225 LYS A O 1
ATOM 1838 N N . ASP A 1 226 ? -18.468 -2.461 20.443 1.00 96.88 226 ASP A N 1
ATOM 1839 C CA . ASP A 1 226 ? -17.011 -2.493 20.261 1.00 96.88 226 ASP A CA 1
ATOM 1840 C C . ASP A 1 226 ? -16.399 -1.080 20.289 1.00 96.88 226 ASP A C 1
ATOM 1842 O O . ASP A 1 226 ? -15.427 -0.830 21.007 1.00 96.88 226 ASP A O 1
ATOM 1846 N N . VAL A 1 227 ? -16.998 -0.129 19.559 1.00 97.56 227 VAL A N 1
ATOM 1847 C CA . VAL A 1 227 ? -16.507 1.257 19.483 1.00 97.56 227 VAL A CA 1
ATOM 1848 C C . VAL A 1 227 ? -16.634 1.985 20.822 1.00 97.56 227 VAL A C 1
ATOM 1850 O O . VAL A 1 227 ? -15.682 2.644 21.240 1.00 97.56 227 VAL A O 1
ATOM 1853 N N . ILE A 1 228 ? -17.771 1.858 21.518 1.00 97.75 228 ILE A N 1
ATOM 1854 C CA . ILE A 1 228 ? -17.960 2.448 22.855 1.00 97.75 228 ILE A CA 1
ATOM 1855 C C . ILE A 1 228 ? -16.931 1.879 23.832 1.00 97.75 228 ILE A C 1
ATOM 1857 O O . ILE A 1 228 ? -16.300 2.640 24.567 1.00 97.75 228 ILE A O 1
ATOM 1861 N N . ALA A 1 229 ? -16.729 0.561 23.814 1.00 96.94 229 ALA A N 1
ATOM 1862 C CA . ALA A 1 229 ? -15.788 -0.098 24.705 1.00 96.94 229 ALA A CA 1
ATOM 1863 C C . ALA A 1 229 ? -14.358 0.411 24.489 1.00 96.94 229 ALA A C 1
ATOM 1865 O O . ALA A 1 229 ? -13.700 0.826 25.443 1.00 96.94 229 ALA A O 1
ATOM 1866 N N . LEU A 1 230 ? -13.891 0.468 23.238 1.00 96.56 230 LEU A N 1
ATOM 1867 C CA . LEU A 1 230 ? -12.582 1.037 22.903 1.00 96.56 230 LEU A CA 1
ATOM 1868 C C . LEU A 1 230 ? -12.470 2.513 23.324 1.00 96.56 230 LEU A C 1
ATOM 1870 O O . LEU A 1 230 ? -11.445 2.924 23.872 1.00 96.56 230 LEU A O 1
ATOM 1874 N N . ALA A 1 231 ? -13.514 3.317 23.099 1.00 96.38 231 ALA A N 1
ATOM 1875 C CA . ALA A 1 231 ? -13.517 4.744 23.418 1.00 96.38 231 ALA A CA 1
ATOM 1876 C C . ALA A 1 231 ? -13.453 5.027 24.929 1.00 96.38 231 ALA A C 1
ATOM 1878 O O . ALA A 1 231 ? -12.766 5.960 25.351 1.00 96.38 231 ALA A O 1
ATOM 1879 N N . ASN A 1 232 ? -14.141 4.233 25.748 1.00 96.56 232 ASN A N 1
ATOM 1880 C CA . ASN A 1 232 ? -14.189 4.435 27.196 1.00 96.56 232 ASN A CA 1
ATOM 1881 C C . ASN A 1 232 ? -13.012 3.807 27.939 1.00 96.56 232 ASN A C 1
ATOM 1883 O O . ASN A 1 232 ? -12.667 4.276 29.019 1.00 96.56 232 ASN A O 1
ATOM 1887 N N . THR A 1 233 ? -12.379 2.777 27.374 1.00 93.81 233 THR A N 1
ATOM 1888 C CA . THR A 1 233 ? -11.269 2.088 28.042 1.00 93.81 233 THR A CA 1
ATOM 1889 C C . THR A 1 233 ? -10.082 3.025 28.248 1.00 93.81 233 THR A C 1
ATOM 1891 O O . THR A 1 233 ? -9.594 3.683 27.314 1.00 93.81 233 THR A O 1
ATOM 1894 N N . GLN A 1 234 ? -9.602 3.070 29.490 1.00 87.81 234 GLN A N 1
ATOM 1895 C CA . GLN A 1 234 ? -8.432 3.843 29.876 1.00 87.81 234 GLN A CA 1
ATOM 1896 C C . GLN A 1 234 ? -7.170 3.123 29.389 1.00 87.81 234 GLN A C 1
ATOM 1898 O O . GLN A 1 234 ? -6.655 2.198 30.009 1.00 87.81 234 GLN A O 1
ATOM 1903 N N . ALA A 1 235 ? -6.695 3.542 28.224 1.00 86.94 235 ALA A N 1
ATOM 1904 C CA . ALA A 1 235 ? -5.501 3.023 27.576 1.00 86.94 235 ALA A CA 1
ATOM 1905 C C . ALA A 1 235 ? -4.710 4.179 26.956 1.00 86.94 235 ALA A C 1
ATOM 1907 O O . ALA A 1 235 ? -5.293 5.178 26.5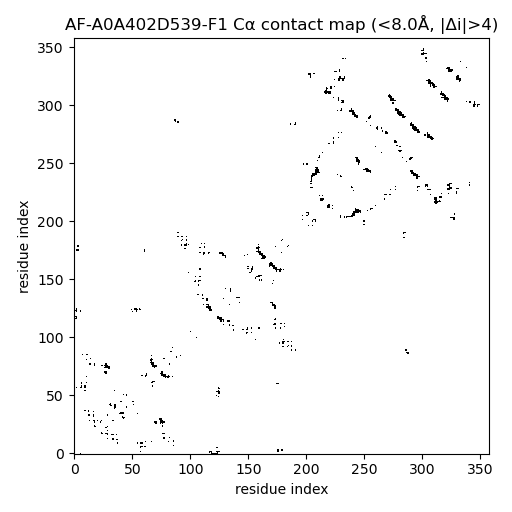06 1.00 86.94 235 ALA A O 1
ATOM 1908 N N . SER A 1 236 ? -3.385 4.041 26.939 1.00 83.69 236 SER A N 1
ATOM 1909 C CA . SER A 1 236 ? -2.491 4.970 26.254 1.00 83.69 236 SER A CA 1
ATOM 1910 C C . SER A 1 236 ? -2.502 4.723 24.742 1.00 83.69 236 SER A C 1
ATOM 1912 O O . SER A 1 236 ? -2.817 3.636 24.261 1.00 83.69 236 SER A O 1
ATOM 1914 N N . GLY A 1 237 ? -2.162 5.761 23.979 1.00 87.88 237 GLY A N 1
ATOM 1915 C CA . GLY A 1 237 ? -2.046 5.667 22.528 1.00 87.88 237 GLY A CA 1
ATOM 1916 C C . GLY A 1 237 ? -3.378 5.674 21.775 1.00 87.88 237 GLY A C 1
ATOM 1917 O O . GLY A 1 237 ? -4.433 6.074 22.281 1.00 87.88 237 GLY A O 1
ATOM 1918 N N . LYS A 1 238 ? -3.281 5.295 20.500 1.00 92.56 238 LYS A N 1
ATOM 1919 C CA . LY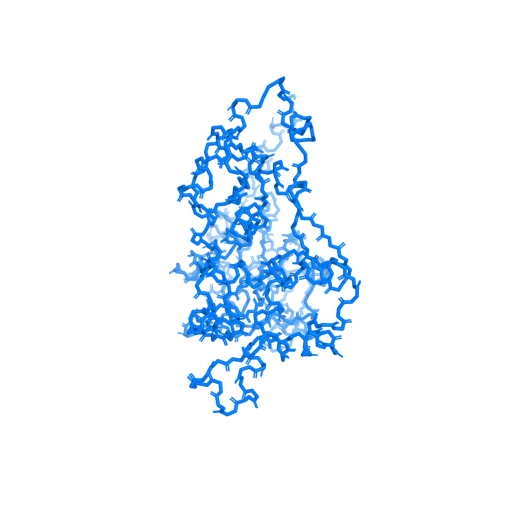S A 1 238 ? -4.399 5.287 19.556 1.00 92.56 238 LYS A CA 1
ATOM 1920 C C . LYS A 1 238 ? -5.286 4.067 19.767 1.00 92.56 238 LYS A C 1
ATOM 1922 O O . LYS A 1 238 ? -4.843 3.055 20.299 1.00 92.56 238 LYS A O 1
ATOM 1927 N N . ARG A 1 239 ? -6.542 4.190 19.339 1.00 95.56 239 ARG A N 1
ATOM 1928 C CA . ARG A 1 239 ? -7.555 3.144 19.462 1.00 95.56 239 ARG A CA 1
ATOM 1929 C C . ARG A 1 239 ? -7.979 2.673 18.090 1.00 95.56 239 ARG A C 1
ATOM 1931 O O . ARG A 1 239 ? -8.371 3.508 17.274 1.00 95.56 239 ARG A O 1
ATOM 1938 N N . TYR A 1 240 ? -7.922 1.371 17.855 1.00 96.56 240 TYR A N 1
ATOM 1939 C CA . TYR A 1 240 ? -8.197 0.804 16.546 1.00 96.56 240 TYR A CA 1
ATOM 1940 C C . TYR A 1 240 ? -9.158 -0.374 16.609 1.00 96.56 240 TYR A C 1
ATOM 1942 O O . TYR A 1 240 ? -9.047 -1.241 17.469 1.00 96.56 240 TYR A O 1
ATOM 1950 N N . LEU A 1 241 ? -10.053 -0.421 15.630 1.00 96.69 241 LEU A N 1
ATOM 1951 C CA . LEU A 1 241 ? -10.747 -1.634 15.223 1.00 96.69 241 LEU A CA 1
ATOM 1952 C C . LEU A 1 241 ? -10.195 -2.033 13.848 1.00 96.69 241 LEU A C 1
ATOM 1954 O O . LEU A 1 241 ? -10.354 -1.286 12.876 1.00 96.69 241 LEU A O 1
ATOM 1958 N N . ILE A 1 242 ? -9.502 -3.169 13.784 1.00 96.31 242 ILE A N 1
ATOM 1959 C CA . ILE A 1 242 ? -8.851 -3.696 12.578 1.00 96.31 242 ILE A CA 1
ATOM 1960 C C . ILE A 1 242 ? -9.687 -4.844 12.016 1.00 96.31 242 ILE A C 1
ATOM 1962 O O . ILE A 1 242 ? -10.051 -5.770 12.732 1.00 96.31 242 ILE A O 1
ATOM 1966 N N . ILE A 1 243 ? -10.007 -4.788 10.726 1.00 96.06 243 ILE A N 1
ATOM 1967 C CA . ILE A 1 243 ? -10.966 -5.675 10.063 1.00 96.06 243 ILE A CA 1
ATOM 1968 C C . ILE A 1 243 ? -10.269 -6.437 8.939 1.00 96.06 243 ILE A C 1
ATOM 1970 O O . ILE A 1 243 ? -9.652 -5.825 8.066 1.00 96.06 243 ILE A O 1
ATOM 1974 N N . GLY A 1 244 ? -10.449 -7.755 8.915 1.00 94.19 244 GLY A N 1
ATOM 1975 C CA . GLY A 1 244 ? -9.939 -8.636 7.864 1.00 94.19 244 GLY A CA 1
ATOM 1976 C C . GLY A 1 244 ? -8.945 -9.687 8.350 1.00 94.19 244 GLY A C 1
ATOM 1977 O O . GLY A 1 244 ? -8.254 -10.262 7.518 1.00 94.19 244 GLY A O 1
ATOM 1978 N N . PHE A 1 245 ? -8.858 -9.957 9.657 1.00 94.38 245 PHE A N 1
ATOM 1979 C CA . PHE A 1 245 ? -7.970 -10.986 10.217 1.00 94.38 245 PHE A CA 1
ATOM 1980 C C . PHE A 1 245 ? -8.764 -12.065 10.944 1.00 94.38 245 PHE A C 1
ATOM 1982 O O . PHE A 1 245 ? -9.681 -11.772 11.708 1.00 94.38 245 PHE A O 1
ATOM 1989 N N . ASP A 1 246 ? -8.425 -13.328 10.702 1.00 92.75 246 ASP A N 1
ATOM 1990 C CA . ASP A 1 246 ? -9.047 -14.441 11.410 1.00 92.75 246 ASP A CA 1
ATOM 1991 C C . ASP A 1 246 ? -8.519 -14.526 12.845 1.00 92.75 246 ASP A C 1
ATOM 1993 O O . ASP A 1 246 ? -7.313 -14.554 13.070 1.00 92.75 246 ASP A O 1
ATOM 1997 N N . ASP A 1 247 ? -9.436 -14.609 13.805 1.00 88.31 247 ASP A N 1
ATOM 1998 C CA . ASP A 1 247 ? -9.117 -14.538 15.232 1.00 88.31 247 ASP A CA 1
ATOM 1999 C C . ASP A 1 247 ? -8.182 -15.670 15.704 1.00 88.31 247 ASP A C 1
ATOM 2001 O O . ASP A 1 247 ? -7.233 -15.474 16.461 1.00 88.31 247 ASP A O 1
ATOM 2005 N N . LYS A 1 248 ? -8.383 -16.882 15.177 1.00 88.06 248 LYS A N 1
ATOM 2006 C CA . LYS A 1 248 ? -7.620 -18.060 15.612 1.00 88.06 248 LYS A CA 1
ATOM 2007 C C . LYS A 1 248 ? -6.235 -18.109 14.995 1.00 88.06 248 LYS A C 1
ATOM 2009 O O . LYS A 1 248 ? -5.271 -18.484 15.656 1.00 88.06 248 LYS A O 1
ATOM 2014 N N . THR A 1 249 ? -6.157 -17.819 13.701 1.00 90.94 249 THR A N 1
ATOM 2015 C CA . THR A 1 249 ? -4.908 -17.958 12.941 1.00 90.94 249 THR A CA 1
ATOM 2016 C C . THR A 1 249 ? -4.092 -16.674 12.895 1.00 90.94 249 THR A C 1
ATOM 2018 O O . THR A 1 249 ? -2.917 -16.739 12.548 1.00 90.94 249 THR A O 1
ATOM 2021 N N . ARG A 1 250 ? -4.701 -15.525 13.225 1.00 91.31 250 ARG A N 1
ATOM 2022 C CA . ARG A 1 250 ? -4.148 -14.167 13.078 1.00 91.31 250 ARG A CA 1
ATOM 2023 C C . ARG A 1 250 ? -3.735 -13.812 11.652 1.00 91.31 250 ARG A C 1
ATOM 2025 O O . ARG A 1 250 ? -3.047 -12.822 11.420 1.00 91.31 250 ARG A O 1
ATOM 2032 N N . ASN A 1 251 ? -4.156 -14.619 10.684 1.00 90.19 251 ASN A N 1
ATOM 2033 C CA . ASN A 1 251 ? -3.841 -14.418 9.284 1.00 90.19 251 ASN A CA 1
ATOM 2034 C C . ASN A 1 251 ? -4.876 -13.506 8.637 1.00 90.19 251 ASN A C 1
ATOM 2036 O O . ASN A 1 251 ? -6.053 -13.507 9.009 1.00 90.19 251 ASN A O 1
ATOM 2040 N N . TYR A 1 252 ? -4.428 -12.779 7.616 1.00 91.25 252 TYR A N 1
ATOM 2041 C CA . TYR A 1 252 ? -5.324 -12.071 6.718 1.00 91.25 252 TYR A CA 1
ATOM 2042 C C . TYR A 1 252 ? -6.379 -13.034 6.153 1.00 91.25 252 TYR A C 1
ATOM 2044 O O . TYR A 1 252 ? -6.049 -14.124 5.682 1.00 91.25 252 TYR A O 1
ATOM 2052 N N . HIS A 1 253 ? -7.646 -12.638 6.242 1.00 90.88 253 HIS A N 1
ATOM 2053 C CA . HIS A 1 253 ? -8.787 -13.458 5.869 1.00 90.88 253 HIS A CA 1
ATOM 2054 C C . HIS A 1 253 ? -9.289 -13.123 4.466 1.00 90.88 253 HIS A C 1
ATOM 2056 O O . HIS A 1 253 ? -9.161 -13.938 3.553 1.00 90.88 253 HIS A O 1
ATOM 2062 N N . THR A 1 254 ? -9.878 -11.938 4.299 1.00 87.31 254 THR A N 1
ATOM 2063 C CA . THR A 1 254 ? -10.509 -11.495 3.051 1.00 87.31 254 THR A CA 1
ATOM 2064 C C . THR A 1 254 ? -10.524 -9.970 2.949 1.00 87.31 254 THR A C 1
ATOM 2066 O O . THR A 1 254 ? -10.526 -9.298 3.986 1.00 87.31 254 THR A O 1
ATOM 2069 N N . PRO A 1 255 ? -10.621 -9.415 1.725 1.00 89.38 255 PRO A N 1
ATOM 2070 C CA . PRO A 1 255 ? -10.804 -7.983 1.514 1.00 89.38 255 PRO A CA 1
ATOM 2071 C C . PRO A 1 255 ? -12.008 -7.430 2.268 1.00 89.38 255 PRO A C 1
ATOM 2073 O O . PRO A 1 255 ? -13.058 -8.075 2.343 1.00 89.38 255 PRO A O 1
ATOM 2076 N N . VAL A 1 256 ? -11.862 -6.220 2.810 1.00 89.62 256 VAL A N 1
ATOM 2077 C CA . VAL A 1 256 ? -12.980 -5.528 3.454 1.00 89.62 256 VAL A CA 1
ATOM 2078 C C . VAL A 1 256 ? -14.086 -5.252 2.430 1.00 89.62 256 VAL A C 1
ATOM 2080 O O . VAL A 1 256 ? -13.820 -4.885 1.285 1.00 89.62 256 VAL A O 1
ATOM 2083 N N . SER A 1 257 ? -15.344 -5.441 2.836 1.00 87.56 257 SER A N 1
ATOM 2084 C CA . SER A 1 257 ? -16.491 -5.228 1.949 1.00 87.56 257 SER A CA 1
ATOM 2085 C C . SER A 1 257 ? -16.571 -3.774 1.478 1.00 87.56 257 SER A C 1
ATOM 2087 O O . SER A 1 257 ? -16.556 -2.852 2.294 1.00 87.56 257 SER A O 1
ATOM 2089 N N . GLY A 1 258 ? -16.786 -3.567 0.174 1.00 82.19 258 GLY A N 1
ATOM 2090 C CA . GLY A 1 258 ? -17.029 -2.240 -0.407 1.00 82.19 258 GLY A CA 1
ATOM 2091 C C . GLY A 1 258 ? -18.318 -1.561 0.083 1.00 82.19 258 GLY A C 1
ATOM 2092 O O . GLY A 1 258 ? -18.533 -0.381 -0.174 1.00 82.19 258 GLY A O 1
ATOM 2093 N N . SER A 1 259 ? -19.178 -2.279 0.814 1.00 84.19 259 SER A N 1
ATOM 2094 C CA . SER A 1 259 ? -20.365 -1.716 1.473 1.00 84.19 259 SER A CA 1
ATOM 2095 C C . SER A 1 259 ? -20.051 -0.923 2.750 1.00 84.19 259 SER A C 1
ATOM 2097 O O . SER A 1 259 ? -20.969 -0.344 3.346 1.00 84.19 259 SER A O 1
ATOM 2099 N N . ILE A 1 260 ? -18.798 -0.948 3.212 1.00 89.38 260 ILE A N 1
ATOM 2100 C CA . ILE A 1 260 ? -18.315 -0.202 4.375 1.00 89.38 260 ILE A CA 1
ATOM 2101 C C . ILE A 1 260 ? -17.711 1.113 3.886 1.00 89.38 260 ILE A C 1
ATOM 2103 O O . ILE A 1 260 ? -16.832 1.132 3.032 1.00 89.38 260 ILE A O 1
ATOM 2107 N N . SER A 1 261 ? -18.191 2.226 4.434 1.00 92.19 261 SER A N 1
ATOM 2108 C CA . SER A 1 261 ? -17.695 3.564 4.120 1.00 92.19 261 SER A CA 1
ATOM 2109 C C . SER A 1 261 ? -17.679 4.429 5.372 1.00 92.19 261 SER A C 1
ATOM 2111 O O . SER A 1 261 ? -18.459 4.190 6.301 1.00 92.19 261 SER A O 1
ATOM 2113 N N . SER A 1 262 ? -16.828 5.460 5.381 1.00 94.12 262 SER A N 1
ATOM 2114 C CA . SER A 1 262 ? -16.733 6.415 6.493 1.00 94.12 262 SER A CA 1
ATOM 2115 C C . SER A 1 262 ? -18.097 7.029 6.807 1.00 94.12 262 SER A C 1
ATOM 2117 O O . SER A 1 262 ? -18.544 6.956 7.946 1.00 94.12 262 SER A O 1
ATOM 2119 N N . ASN A 1 263 ? -18.839 7.471 5.783 1.00 95.06 263 ASN A N 1
ATOM 2120 C CA . ASN A 1 263 ? -20.185 8.031 5.947 1.00 95.06 263 ASN A CA 1
ATOM 2121 C C . ASN A 1 263 ? -21.153 7.058 6.635 1.00 95.06 263 ASN A C 1
ATOM 2123 O O . ASN A 1 263 ? -21.914 7.459 7.513 1.00 95.06 263 ASN A O 1
ATOM 2127 N N . ARG A 1 264 ? -21.144 5.775 6.245 1.00 95.50 264 ARG A N 1
ATOM 2128 C CA . ARG A 1 264 ? -22.035 4.769 6.843 1.00 95.50 264 ARG A CA 1
ATOM 2129 C C . ARG A 1 264 ? -21.679 4.526 8.307 1.00 95.50 264 ARG A C 1
ATOM 2131 O O . ARG A 1 264 ? -22.578 4.433 9.140 1.00 95.50 264 ARG A O 1
ATOM 2138 N N . ILE A 1 265 ? -20.386 4.426 8.609 1.00 96.94 265 ILE A N 1
ATOM 2139 C CA . ILE A 1 265 ? -19.878 4.256 9.972 1.00 96.94 265 ILE A CA 1
ATOM 2140 C C . ILE A 1 265 ? -20.269 5.460 10.842 1.00 96.94 265 ILE A C 1
ATOM 2142 O O . ILE A 1 265 ? -20.896 5.287 11.887 1.00 96.94 265 ILE A O 1
ATOM 2146 N N . GLU A 1 266 ? -19.958 6.673 10.389 1.00 96.81 266 GLU A N 1
ATOM 2147 C CA . GLU A 1 266 ? -20.242 7.920 11.104 1.00 96.81 266 GLU A CA 1
ATOM 2148 C C . GLU A 1 266 ? -21.742 8.104 11.341 1.00 96.81 266 GLU A C 1
ATOM 2150 O O . GLU A 1 266 ? -22.152 8.444 12.449 1.00 96.81 266 GLU A O 1
ATOM 2155 N N . GLN A 1 267 ? -22.584 7.798 10.349 1.00 96.62 267 GLN A N 1
ATOM 2156 C CA . GLN A 1 267 ? -24.038 7.873 10.490 1.00 96.62 267 GLN A CA 1
ATOM 2157 C C . GLN A 1 267 ? -24.571 6.891 11.544 1.00 96.62 267 GLN A C 1
ATOM 2159 O O . GLN A 1 267 ? -25.498 7.225 12.285 1.00 96.62 267 GLN A O 1
ATOM 2164 N N . ILE A 1 268 ? -24.019 5.677 11.627 1.00 96.94 268 ILE A N 1
ATOM 2165 C CA . ILE A 1 268 ? -24.415 4.709 12.660 1.00 96.94 268 ILE A CA 1
ATOM 2166 C C . ILE A 1 268 ? -24.028 5.235 14.045 1.00 96.94 268 ILE A C 1
ATOM 2168 O O . ILE A 1 268 ? -24.871 5.244 14.942 1.00 96.94 268 ILE A O 1
ATOM 2172 N N . LEU A 1 269 ? -22.796 5.726 14.211 1.00 97.56 269 LEU A N 1
ATOM 2173 C CA . LEU A 1 269 ? -22.320 6.249 15.493 1.00 97.56 269 LEU A CA 1
ATOM 2174 C C . LEU A 1 269 ? -23.087 7.507 15.918 1.00 97.56 269 LEU A C 1
ATOM 2176 O O . LEU A 1 269 ? -23.530 7.583 17.062 1.00 97.56 269 LEU A O 1
ATOM 2180 N N . ALA A 1 270 ? -23.338 8.451 15.011 1.00 96.62 270 ALA A N 1
ATOM 2181 C CA . ALA A 1 270 ? -24.101 9.668 15.295 1.00 96.62 270 ALA A CA 1
ATOM 2182 C C . ALA A 1 270 ? -25.530 9.376 15.789 1.00 96.62 270 ALA A C 1
ATOM 2184 O O . ALA A 1 270 ? -26.042 10.066 16.668 1.00 96.62 270 ALA A O 1
ATOM 2185 N N . ASN A 1 271 ? -26.171 8.331 15.256 1.00 96.94 271 ASN A N 1
ATOM 2186 C CA . ASN A 1 271 ? -27.545 7.970 15.615 1.00 96.94 271 ASN A CA 1
ATOM 2187 C C . ASN A 1 271 ? -27.664 7.161 16.914 1.00 96.94 271 ASN A C 1
ATOM 2189 O O . ASN A 1 271 ? -28.759 7.091 17.475 1.00 96.94 271 ASN A O 1
ATOM 2193 N N . HIS A 1 272 ? -26.580 6.526 17.368 1.00 97.50 272 HIS A N 1
ATOM 2194 C CA . HIS A 1 272 ? -26.628 5.545 18.457 1.00 97.50 272 HIS A CA 1
ATOM 2195 C C . HIS A 1 272 ? -25.622 5.779 19.588 1.00 97.50 272 HIS A C 1
ATOM 2197 O O . HIS A 1 272 ? -25.639 5.023 20.558 1.00 97.50 272 HIS A O 1
ATOM 2203 N N . THR A 1 273 ? -24.787 6.816 19.519 1.00 97.62 273 THR A N 1
ATOM 2204 C CA . THR A 1 273 ? -23.836 7.173 20.584 1.00 97.62 273 THR A CA 1
ATOM 2205 C C . THR A 1 273 ? -24.085 8.585 21.105 1.00 97.62 273 THR A C 1
ATOM 2207 O O . THR A 1 273 ? -24.553 9.464 20.377 1.00 97.62 273 THR A O 1
ATOM 2210 N N . LYS A 1 274 ? -23.824 8.806 22.396 1.00 96.62 274 LYS A N 1
ATOM 2211 C CA . LYS A 1 274 ? -23.838 10.131 23.023 1.00 96.62 274 LYS A CA 1
ATOM 2212 C C . LYS A 1 274 ? -22.726 10.229 24.080 1.00 96.62 274 LYS A C 1
ATOM 2214 O O . LYS A 1 274 ? -22.735 9.414 24.997 1.00 96.62 274 LYS A O 1
ATOM 2219 N N . PRO A 1 275 ? -21.845 11.244 24.027 1.00 95.44 275 PRO A N 1
ATOM 2220 C CA . PRO A 1 275 ? -21.624 12.158 22.898 1.00 95.44 275 PRO A CA 1
ATOM 2221 C C . PRO A 1 275 ? -21.290 11.415 21.593 1.00 95.44 275 PRO A C 1
ATOM 2223 O O . PRO A 1 275 ? -21.044 10.212 21.617 1.00 95.44 275 PRO A O 1
ATOM 2226 N N . MET A 1 276 ? -21.340 12.104 20.449 1.00 93.62 276 MET A N 1
ATOM 2227 C CA . MET A 1 276 ? -20.999 11.475 19.167 1.00 93.62 276 MET A CA 1
ATOM 2228 C C . MET A 1 276 ? -19.529 11.048 19.182 1.00 93.62 276 MET A C 1
ATOM 2230 O O . MET A 1 276 ? -18.645 11.875 19.410 1.00 93.62 276 MET A O 1
ATOM 2234 N N . ILE A 1 277 ? -19.271 9.766 18.921 1.00 96.12 277 ILE A N 1
ATOM 2235 C CA . ILE A 1 277 ? -17.907 9.252 18.781 1.00 96.12 277 ILE A CA 1
ATOM 2236 C C . ILE A 1 277 ? -17.415 9.543 17.363 1.00 96.12 277 ILE A C 1
ATOM 2238 O O . ILE A 1 277 ? -17.987 9.055 16.388 1.00 96.12 277 ILE A O 1
ATOM 2242 N N . ASN A 1 278 ? -16.333 10.311 17.255 1.00 95.44 278 ASN A N 1
ATOM 2243 C CA . ASN A 1 278 ? -15.667 10.569 15.983 1.00 95.44 278 ASN A CA 1
ATOM 2244 C C . ASN A 1 278 ? -14.703 9.429 15.648 1.00 95.44 278 ASN A C 1
ATOM 2246 O O . ASN A 1 278 ? -13.992 8.925 16.520 1.00 95.44 278 ASN A O 1
ATOM 2250 N N . VAL A 1 279 ? -14.640 9.047 14.376 1.00 97.31 279 VAL A N 1
ATOM 2251 C CA . VAL A 1 279 ? -13.739 7.996 13.895 1.00 97.31 279 VAL A CA 1
ATOM 2252 C C . VAL A 1 279 ? -13.124 8.373 12.552 1.00 97.31 279 VAL A C 1
ATOM 2254 O O . VAL A 1 279 ? -13.655 9.221 11.842 1.00 97.31 279 VAL A O 1
ATOM 2257 N N . LYS A 1 280 ? -12.015 7.728 12.186 1.00 96.81 280 LYS A N 1
ATOM 2258 C CA . LYS A 1 280 ? -11.473 7.745 10.821 1.00 96.81 280 LYS A CA 1
ATOM 2259 C C . LYS A 1 280 ? -11.454 6.330 10.283 1.00 96.81 280 LYS A C 1
ATOM 2261 O O . LYS A 1 280 ? -10.825 5.464 10.883 1.00 96.81 280 LYS A O 1
ATOM 2266 N N . TYR A 1 281 ? -12.128 6.105 9.163 1.00 96.06 281 TYR A N 1
ATOM 2267 C CA . TYR A 1 281 ? -12.075 4.834 8.454 1.00 96.06 281 TYR A CA 1
ATOM 2268 C C . TYR A 1 281 ? -11.166 4.935 7.231 1.00 96.06 281 TYR A C 1
ATOM 2270 O O . TYR A 1 281 ? -11.266 5.891 6.461 1.00 96.06 281 TYR A O 1
ATOM 2278 N N . GLN A 1 282 ? -10.319 3.925 7.046 1.00 93.12 282 GLN A N 1
ATOM 2279 C CA . GLN A 1 282 ? -9.511 3.742 5.847 1.00 93.12 282 GLN A CA 1
ATOM 2280 C C . GLN A 1 282 ? -9.434 2.266 5.446 1.00 93.12 282 GLN A C 1
ATOM 2282 O O . GLN A 1 282 ? -9.409 1.377 6.299 1.00 93.12 282 GLN A O 1
ATOM 2287 N N . ALA A 1 283 ? -9.403 2.013 4.137 1.00 92.31 283 ALA A N 1
ATOM 2288 C CA . ALA A 1 283 ? -9.118 0.702 3.566 1.00 92.31 283 ALA A CA 1
ATOM 2289 C C . ALA A 1 283 ? -7.659 0.687 3.090 1.00 92.31 283 ALA A C 1
ATOM 2291 O O . ALA A 1 283 ? -7.301 1.423 2.174 1.00 92.31 283 ALA A O 1
ATOM 2292 N N . ILE A 1 284 ? -6.825 -0.127 3.730 1.00 89.50 284 ILE A N 1
ATOM 2293 C CA . ILE A 1 284 ? -5.375 -0.175 3.518 1.00 89.50 284 ILE A CA 1
ATOM 2294 C C . ILE A 1 284 ? -5.043 -1.387 2.667 1.00 89.50 284 ILE A C 1
ATOM 2296 O O . ILE A 1 284 ? -5.525 -2.485 2.943 1.00 89.50 284 ILE A O 1
ATOM 2300 N N . ASN A 1 285 ? -4.189 -1.215 1.663 1.00 84.31 285 ASN A N 1
ATOM 2301 C CA . ASN A 1 285 ? -3.663 -2.340 0.896 1.00 84.31 285 ASN A CA 1
ATOM 2302 C C . ASN A 1 285 ? -2.694 -3.150 1.767 1.00 84.31 285 ASN A C 1
ATOM 2304 O O . ASN A 1 285 ? -1.672 -2.633 2.208 1.00 84.31 285 ASN A O 1
ATOM 2308 N N . TYR A 1 286 ? -3.010 -4.421 2.002 1.00 82.38 286 TYR A N 1
ATOM 2309 C CA . TYR A 1 286 ? -2.280 -5.313 2.891 1.00 82.38 286 TYR A CA 1
ATOM 2310 C C . TYR A 1 286 ? -2.224 -6.736 2.311 1.00 82.38 286 TYR A C 1
ATOM 2312 O O . TYR A 1 286 ? -3.248 -7.395 2.146 1.00 82.38 286 TYR A O 1
ATOM 2320 N N . LYS A 1 287 ? -1.009 -7.207 1.995 1.00 72.19 287 LYS A N 1
ATOM 2321 C CA . LYS A 1 287 ? -0.654 -8.605 1.654 1.00 72.19 287 LYS A CA 1
ATOM 2322 C C . LYS A 1 287 ? -1.737 -9.400 0.890 1.00 72.19 287 LYS A C 1
ATOM 2324 O O . LYS A 1 287 ? -2.222 -10.420 1.372 1.00 72.19 287 LYS A O 1
ATOM 2329 N N . GLY A 1 288 ? -2.075 -8.965 -0.327 1.00 71.12 288 GLY A N 1
ATOM 2330 C CA . GLY A 1 288 ? -3.001 -9.683 -1.220 1.00 71.12 288 GLY A CA 1
ATOM 2331 C C . GLY A 1 288 ? -4.464 -9.222 -1.166 1.00 71.12 288 GLY A C 1
ATOM 2332 O O . GLY A 1 288 ? -5.295 -9.785 -1.874 1.00 71.12 288 GLY A O 1
ATOM 2333 N N . GLY A 1 289 ? -4.789 -8.185 -0.386 1.00 84.50 289 GLY A N 1
ATOM 2334 C CA . GLY A 1 289 ? -6.086 -7.510 -0.455 1.00 84.50 289 GLY A CA 1
ATOM 2335 C C . GLY A 1 289 ? -6.171 -6.272 0.438 1.00 84.50 289 GLY A C 1
ATOM 2336 O O . GLY A 1 289 ? -5.150 -5.685 0.782 1.00 84.50 289 GLY A O 1
ATOM 2337 N N . THR A 1 290 ? -7.381 -5.826 0.780 1.00 91.50 290 THR A N 1
ATOM 2338 C CA . THR A 1 290 ? -7.601 -4.639 1.623 1.00 91.50 290 THR A CA 1
ATOM 2339 C C . THR A 1 290 ? -7.966 -5.010 3.060 1.00 91.50 290 THR A C 1
ATOM 2341 O O . THR A 1 290 ? -8.757 -5.926 3.291 1.00 91.50 290 THR A O 1
ATOM 2344 N N . VAL A 1 291 ? -7.418 -4.275 4.027 1.00 94.06 291 VAL A N 1
ATOM 2345 C CA . VAL A 1 291 ? -7.745 -4.333 5.461 1.00 94.06 291 VAL A CA 1
ATOM 2346 C C . VAL A 1 291 ? -8.504 -3.067 5.841 1.00 94.06 291 VAL A C 1
ATOM 2348 O O . VAL A 1 291 ? -8.119 -1.966 5.454 1.00 94.06 291 VAL A O 1
ATOM 2351 N N . GLY A 1 292 ? -9.588 -3.205 6.604 1.00 95.62 292 GLY A N 1
ATOM 2352 C CA . GLY A 1 292 ? -10.297 -2.052 7.155 1.00 95.62 292 GLY A CA 1
ATOM 2353 C C . GLY A 1 292 ? -9.660 -1.604 8.467 1.00 95.62 292 GLY A C 1
ATOM 2354 O O . GLY A 1 292 ? -9.512 -2.414 9.374 1.00 95.62 292 GLY A O 1
ATOM 2355 N N . GLN A 1 293 ? -9.329 -0.325 8.600 1.00 96.25 293 GLN A N 1
ATOM 2356 C CA . GLN A 1 293 ? -8.893 0.269 9.863 1.00 96.25 293 GLN A CA 1
ATOM 2357 C C . GLN A 1 293 ? -9.865 1.375 10.264 1.00 96.25 293 GLN A C 1
ATOM 2359 O O . GLN A 1 293 ? -10.094 2.310 9.498 1.00 96.25 293 GLN A O 1
ATOM 2364 N N . ILE A 1 294 ? -10.410 1.284 11.477 1.00 97.69 294 ILE A N 1
ATOM 2365 C CA . ILE A 1 294 ? -11.191 2.353 12.103 1.00 97.69 294 ILE A CA 1
ATOM 2366 C C . ILE A 1 294 ? -10.389 2.891 13.289 1.00 97.69 294 ILE A C 1
ATOM 2368 O O . ILE A 1 294 ? -10.226 2.201 14.292 1.00 97.69 294 ILE A O 1
ATOM 2372 N N . GLU A 1 295 ? -9.881 4.118 13.175 1.00 97.50 295 GLU A N 1
ATOM 2373 C CA . GLU A 1 295 ? -9.279 4.863 14.284 1.00 97.50 295 GLU A CA 1
ATOM 2374 C C . GLU A 1 295 ? -10.374 5.568 15.082 1.00 97.50 295 GLU A C 1
ATOM 2376 O O . GLU A 1 295 ? -11.133 6.364 14.530 1.00 97.50 295 GLU A O 1
ATOM 2381 N N . ILE A 1 296 ? -10.443 5.308 16.384 1.00 97.31 296 ILE A N 1
ATOM 2382 C CA . ILE A 1 296 ? -11.416 5.940 17.276 1.00 97.31 296 ILE A CA 1
ATOM 2383 C C . ILE A 1 296 ? -10.799 7.202 17.874 1.00 97.31 296 ILE A C 1
ATOM 2385 O O . ILE A 1 296 ? -9.842 7.144 18.653 1.00 97.31 296 ILE A O 1
ATOM 2389 N N . LEU A 1 297 ? -11.366 8.357 17.520 1.00 95.25 297 LEU A N 1
ATOM 2390 C CA . LEU A 1 297 ? -10.900 9.671 17.953 1.00 95.25 297 LEU A CA 1
ATOM 2391 C C . LEU A 1 297 ? -11.530 10.027 19.301 1.00 95.25 297 LEU A C 1
ATOM 2393 O O . LEU A 1 297 ? -12.511 10.766 19.392 1.00 95.25 297 LEU A O 1
ATOM 2397 N N . ARG A 1 298 ? -10.951 9.476 20.366 1.00 91.12 298 ARG A N 1
ATOM 2398 C CA . ARG A 1 298 ? -11.384 9.743 21.738 1.00 91.12 298 ARG A CA 1
ATOM 2399 C C . ARG A 1 298 ? -11.042 11.174 22.156 1.00 91.12 298 ARG A C 1
ATOM 2401 O O . ARG A 1 298 ? -9.874 11.549 22.196 1.00 91.12 298 ARG A O 1
ATOM 2408 N N . ASN A 1 299 ? -12.053 11.922 22.586 1.00 92.88 299 ASN A N 1
ATOM 2409 C CA . ASN A 1 299 ? -11.881 13.149 23.357 1.00 92.88 299 ASN A CA 1
ATOM 2410 C C . ASN A 1 299 ? -12.145 12.877 24.844 1.00 92.88 299 ASN A C 1
ATOM 2412 O O . ASN A 1 299 ? -13.231 12.415 25.197 1.00 92.88 299 ASN A O 1
ATOM 2416 N N . ALA A 1 300 ? -11.169 13.177 25.706 1.00 91.88 300 ALA A N 1
ATOM 2417 C CA . ALA A 1 300 ? -11.273 12.961 27.151 1.00 91.88 300 ALA A CA 1
ATOM 2418 C C . ALA A 1 300 ? -12.366 13.819 27.812 1.00 91.88 300 ALA A C 1
ATOM 2420 O O . ALA A 1 300 ? -12.864 13.464 28.864 1.00 91.88 300 ALA A O 1
ATOM 2421 N N . ILE A 1 301 ? -12.786 14.927 27.198 1.00 93.56 301 ILE A N 1
ATOM 2422 C CA . ILE A 1 301 ? -13.861 15.782 27.737 1.00 93.56 301 ILE A CA 1
ATOM 2423 C C . ILE A 1 301 ? -15.250 15.149 27.561 1.00 93.56 301 ILE A C 1
ATOM 2425 O O . ILE A 1 301 ? -16.176 15.460 28.315 1.00 93.56 301 ILE A O 1
ATOM 2429 N N . ASP A 1 302 ? -15.387 14.272 26.570 1.00 94.25 302 ASP A N 1
ATOM 2430 C CA . ASP A 1 302 ? -16.668 13.731 26.119 1.00 94.25 302 ASP A CA 1
ATOM 2431 C C . ASP A 1 302 ? -16.971 12.341 26.712 1.00 94.25 302 ASP A C 1
ATOM 2433 O O . ASP A 1 302 ? -18.054 11.805 26.493 1.00 94.25 302 ASP A O 1
ATOM 2437 N N . ILE A 1 303 ? -16.051 11.759 27.489 1.00 94.56 303 ILE A N 1
ATOM 2438 C CA . ILE A 1 303 ? -16.298 10.501 28.210 1.00 94.56 303 ILE A CA 1
ATOM 2439 C C . ILE A 1 303 ? -17.184 10.737 29.457 1.00 94.56 303 ILE A C 1
ATOM 2441 O O . ILE A 1 303 ? -17.167 11.836 30.023 1.00 94.56 303 ILE A O 1
ATOM 2445 N N . PRO A 1 304 ? -17.946 9.725 29.916 1.00 96.56 304 PRO A N 1
ATOM 2446 C CA . PRO A 1 304 ? -18.171 8.434 29.263 1.00 96.56 304 PRO A CA 1
ATOM 2447 C C . PRO A 1 304 ? -19.076 8.554 28.027 1.00 96.56 304 PRO A C 1
ATOM 2449 O O . PRO A 1 304 ? -20.125 9.204 28.055 1.00 96.56 304 PRO A O 1
ATOM 2452 N N . TYR A 1 305 ? -18.704 7.853 26.957 1.00 97.62 305 TYR A N 1
ATOM 2453 C CA . TYR A 1 305 ? -19.590 7.624 25.821 1.00 97.62 305 TYR A CA 1
ATOM 2454 C C . TYR A 1 305 ? -20.587 6.520 26.166 1.00 97.62 305 TYR A C 1
ATOM 2456 O O . TYR A 1 305 ? -20.220 5.483 26.723 1.00 97.62 305 TYR A O 1
ATOM 2464 N N . LYS A 1 306 ? -21.848 6.722 25.793 1.00 97.75 306 LYS A N 1
ATOM 2465 C CA . LYS A 1 306 ? -22.935 5.766 26.024 1.00 97.75 306 LYS A CA 1
ATOM 2466 C C . LYS A 1 306 ? -23.779 5.555 24.783 1.00 97.75 306 LYS A C 1
ATOM 2468 O O . LYS A 1 306 ? -23.782 6.377 23.863 1.00 97.75 306 LYS A O 1
ATOM 2473 N N . VAL A 1 307 ? -24.547 4.477 24.790 1.00 98.19 307 VAL A N 1
ATOM 2474 C CA . VAL A 1 307 ? -25.571 4.224 23.779 1.00 98.19 307 VAL A CA 1
ATOM 2475 C C . VAL A 1 307 ? -26.691 5.254 23.932 1.00 98.19 307 VAL A C 1
ATOM 2477 O O . VAL A 1 307 ? -27.263 5.413 25.009 1.00 98.19 307 VAL A O 1
ATOM 2480 N N . SER A 1 308 ? -27.016 5.968 22.857 1.00 97.25 308 SER A N 1
ATOM 2481 C CA . SER A 1 308 ? -28.066 6.997 22.852 1.00 97.25 308 SER A CA 1
ATOM 2482 C C . SER A 1 308 ? -29.441 6.461 22.466 1.00 97.25 308 SER A C 1
ATOM 2484 O O . SER A 1 308 ? -30.447 7.080 22.792 1.00 97.25 308 SER A O 1
ATOM 2486 N N . LYS A 1 309 ? -29.493 5.323 21.766 1.00 96.31 309 LYS A N 1
ATOM 2487 C CA . LYS A 1 309 ? -30.735 4.684 21.333 1.00 96.31 309 LYS A CA 1
ATOM 2488 C C . LYS A 1 309 ? -30.551 3.176 21.223 1.00 96.31 309 LYS A C 1
ATOM 2490 O O . LYS A 1 309 ? -29.662 2.718 20.503 1.00 96.31 309 LYS A O 1
ATOM 2495 N N . SER A 1 310 ? -31.440 2.431 21.881 1.00 96.12 310 SER A N 1
ATOM 2496 C CA . SER A 1 310 ? -31.447 0.962 21.861 1.00 96.12 310 SER A CA 1
ATOM 2497 C C . SER A 1 310 ? -31.512 0.405 20.432 1.00 96.12 310 SER A C 1
ATOM 2499 O O . SER A 1 310 ? -32.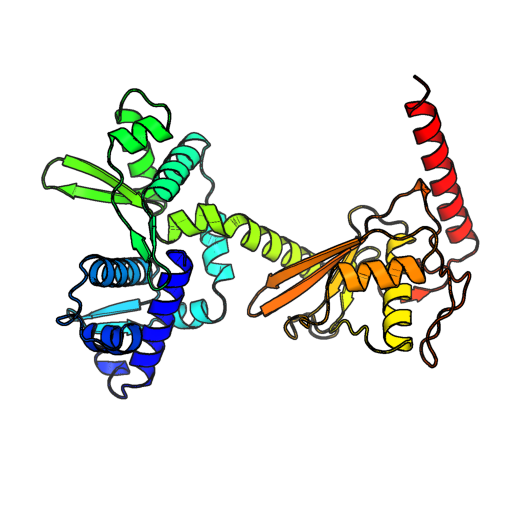268 0.913 19.599 1.00 96.12 310 SER A O 1
ATOM 2501 N N . ILE A 1 311 ? -30.752 -0.655 20.154 1.00 96.19 311 ILE A N 1
ATOM 2502 C CA . ILE A 1 311 ? -30.729 -1.331 18.850 1.00 96.19 311 ILE A CA 1
ATOM 2503 C C . ILE A 1 311 ? -30.315 -2.802 18.996 1.00 96.19 311 ILE A C 1
ATOM 2505 O O . ILE A 1 311 ? -29.532 -3.158 19.876 1.00 96.19 311 ILE A O 1
ATOM 2509 N N . GLY A 1 312 ? -30.838 -3.646 18.103 1.00 92.00 312 GLY A N 1
ATOM 2510 C CA . GLY A 1 312 ? -30.530 -5.071 18.018 1.00 92.00 312 GLY A CA 1
ATOM 2511 C C . GLY A 1 312 ? -31.556 -5.950 18.732 1.00 92.00 312 GLY A C 1
ATOM 2512 O O . GLY A 1 312 ? -32.175 -5.532 19.708 1.00 92.00 312 GLY A O 1
ATOM 2513 N N . ASP A 1 313 ? -31.706 -7.181 18.236 1.00 86.62 313 ASP A N 1
ATOM 2514 C CA . ASP A 1 313 ? -32.636 -8.164 18.803 1.00 86.62 313 ASP A CA 1
ATOM 2515 C C . ASP A 1 313 ? -31.881 -9.215 19.627 1.00 86.62 313 ASP A C 1
ATOM 2517 O O . ASP A 1 313 ? -32.046 -9.296 20.840 1.00 86.62 313 ASP A O 1
ATOM 2521 N N . LYS A 1 314 ? -30.998 -9.996 18.979 1.00 81.00 314 LYS A N 1
ATOM 2522 C CA . LYS A 1 314 ? -30.200 -11.051 19.637 1.00 81.00 314 LYS A CA 1
ATOM 2523 C C . LYS A 1 314 ? -28.984 -10.488 20.372 1.00 81.00 314 LYS A C 1
ATOM 2525 O O . LYS A 1 314 ? -28.729 -10.839 21.516 1.00 81.00 314 LYS A O 1
ATOM 2530 N N . LYS A 1 315 ? -28.228 -9.623 19.692 1.00 83.25 315 LYS A N 1
ATOM 2531 C CA . LYS A 1 315 ? -27.128 -8.836 20.264 1.00 83.25 315 LYS A CA 1
ATOM 2532 C C . LYS A 1 315 ? -27.652 -7.423 20.475 1.00 83.25 315 LYS A C 1
ATOM 2534 O O . LYS A 1 315 ? -27.547 -6.602 19.571 1.00 83.25 315 LYS A O 1
ATOM 2539 N N . ARG A 1 316 ? -28.350 -7.191 21.584 1.00 91.50 316 ARG A N 1
ATOM 2540 C CA . ARG A 1 316 ? -28.987 -5.903 21.874 1.00 91.50 316 ARG A CA 1
ATOM 2541 C C . ARG A 1 316 ? -28.073 -5.041 22.733 1.00 91.50 316 ARG A C 1
ATOM 2543 O O . ARG A 1 316 ? -27.504 -5.533 23.703 1.00 91.50 316 ARG A O 1
ATOM 2550 N N . VAL A 1 317 ? -27.995 -3.761 22.391 1.00 95.56 317 VAL A N 1
ATOM 2551 C CA . VAL A 1 317 ? -27.506 -2.706 23.283 1.00 95.56 317 VAL A CA 1
ATOM 2552 C C . VAL A 1 317 ? -28.672 -1.789 23.632 1.00 95.56 317 VAL A C 1
ATOM 2554 O O . VAL A 1 317 ? -29.533 -1.520 22.787 1.00 95.56 317 VAL A O 1
ATOM 2557 N N . ASN A 1 318 ? -28.737 -1.348 24.881 1.00 97.19 318 ASN A N 1
ATOM 2558 C CA . ASN A 1 318 ? -29.808 -0.514 25.403 1.00 97.19 318 ASN A CA 1
ATOM 2559 C C . ASN A 1 318 ? -29.344 0.927 25.563 1.00 97.19 318 ASN A C 1
ATOM 2561 O O . ASN A 1 318 ? -28.172 1.210 25.779 1.00 97.19 318 ASN A O 1
ATOM 2565 N N . GLU A 1 319 ? -30.288 1.853 25.451 1.00 97.56 319 GLU A N 1
ATOM 2566 C CA . GLU A 1 319 ? -30.038 3.256 25.760 1.00 97.56 319 GLU A CA 1
ATOM 2567 C C . GLU A 1 319 ? -29.485 3.412 27.183 1.00 97.56 319 GLU A C 1
ATOM 2569 O O . GLU A 1 319 ? -30.025 2.854 28.135 1.00 97.56 319 GLU A O 1
ATOM 2574 N N . GLY A 1 320 ? -28.405 4.183 27.311 1.00 97.00 320 GLY A N 1
ATOM 2575 C CA . GLY A 1 320 ? -27.685 4.382 28.564 1.00 97.00 320 GLY A CA 1
ATOM 2576 C C . GLY A 1 320 ? -26.524 3.418 28.789 1.00 97.00 320 GLY A C 1
ATOM 2577 O O . GLY A 1 320 ? -25.685 3.728 29.632 1.00 97.00 320 GLY A O 1
ATOM 2578 N N . ASP A 1 321 ? -26.422 2.322 28.028 1.00 98.00 321 ASP A N 1
ATOM 2579 C CA . ASP A 1 321 ? -25.339 1.354 28.202 1.00 98.00 321 ASP A CA 1
ATOM 2580 C C . ASP A 1 321 ? -23.965 2.010 27.983 1.00 98.00 321 ASP A C 1
ATOM 2582 O O . ASP A 1 321 ? -23.739 2.741 27.010 1.00 98.00 321 ASP A O 1
ATOM 2586 N N . ILE A 1 322 ? -23.045 1.704 28.897 1.00 97.44 322 ILE A N 1
ATOM 2587 C CA . ILE A 1 322 ? -21.624 2.052 28.852 1.00 97.44 322 ILE A CA 1
ATOM 2588 C C . ILE A 1 322 ? -20.856 0.734 28.843 1.00 97.44 322 ILE A C 1
ATOM 2590 O O . ILE A 1 322 ? -21.210 -0.196 29.566 1.00 97.44 322 ILE A O 1
ATOM 2594 N N . PHE A 1 323 ? -19.799 0.662 28.041 1.00 97.56 323 PHE A N 1
ATOM 2595 C CA . PHE A 1 323 ? -18.933 -0.509 27.955 1.00 97.56 323 PHE A CA 1
ATOM 2596 C C . PHE A 1 323 ? -17.469 -0.109 28.097 1.00 97.56 323 PHE A C 1
ATOM 2598 O O . PHE A 1 323 ? -17.102 1.000 27.703 1.00 97.56 323 PHE A O 1
ATOM 2605 N N . VAL A 1 324 ? -16.655 -1.025 28.617 1.00 96.19 324 VAL A N 1
ATOM 2606 C CA . VAL A 1 324 ? -15.187 -0.965 28.696 1.00 96.19 324 VAL A CA 1
ATOM 2607 C C . VAL A 1 324 ? -14.591 -2.306 28.257 1.00 96.19 324 VAL A C 1
ATOM 2609 O O . VAL A 1 324 ? -15.308 -3.302 28.138 1.00 96.19 324 VAL A O 1
ATOM 2612 N N . ARG A 1 325 ? -13.288 -2.325 27.968 1.00 92.81 325 ARG A N 1
ATOM 2613 C CA . ARG A 1 325 ? -12.535 -3.509 27.546 1.00 92.81 325 ARG A CA 1
ATOM 2614 C C . ARG A 1 325 ? -11.564 -3.978 28.616 1.00 92.81 325 ARG A C 1
ATOM 2616 O O . ARG A 1 325 ? -10.790 -3.183 29.148 1.00 92.81 325 ARG A O 1
ATOM 2623 N N . HIS A 1 326 ? -11.489 -5.294 28.779 1.00 89.38 326 HIS A N 1
ATOM 2624 C CA . HIS A 1 326 ? -10.443 -5.991 29.530 1.00 89.38 326 HIS A CA 1
ATOM 2625 C C . HIS A 1 326 ? -9.733 -6.971 28.594 1.00 89.38 326 HIS A C 1
ATOM 2627 O O . HIS A 1 326 ? -10.068 -8.151 28.508 1.00 89.38 326 HIS A O 1
ATOM 2633 N N . GLY A 1 327 ? -8.784 -6.450 27.812 1.00 83.38 327 GLY A N 1
ATOM 2634 C CA . GLY A 1 327 ? -8.155 -7.197 26.722 1.00 83.38 327 GLY A CA 1
ATOM 2635 C C . GLY A 1 327 ? -9.158 -7.487 25.605 1.00 83.38 327 GLY A C 1
ATOM 2636 O O . GLY A 1 327 ? -9.549 -6.577 24.873 1.00 83.38 327 GLY A O 1
ATOM 2637 N N . THR A 1 328 ? -9.584 -8.745 25.499 1.00 82.88 328 THR A N 1
ATOM 2638 C CA . THR A 1 328 ? -10.488 -9.247 24.447 1.00 82.88 328 THR A CA 1
ATOM 2639 C C . THR A 1 328 ? -11.963 -9.243 24.871 1.00 82.88 328 THR A C 1
ATOM 2641 O O . THR A 1 328 ? -12.861 -9.447 24.055 1.00 82.88 328 THR A O 1
ATOM 2644 N N . GLN A 1 329 ? -12.238 -8.999 26.158 1.00 89.94 329 GLN A N 1
ATOM 2645 C CA . GLN A 1 329 ? -13.588 -9.003 26.718 1.00 89.94 329 GLN A CA 1
ATOM 2646 C C . GLN A 1 329 ? -14.173 -7.593 26.782 1.00 89.94 329 GLN A C 1
ATOM 2648 O O . GLN A 1 329 ? -13.459 -6.628 27.056 1.00 89.94 329 GLN A O 1
ATOM 2653 N N . ILE A 1 330 ? -15.485 -7.487 26.544 1.00 94.38 330 ILE A N 1
ATOM 2654 C CA . ILE A 1 330 ? -16.245 -6.237 26.657 1.00 94.38 330 ILE A CA 1
ATOM 2655 C C . ILE A 1 330 ? -17.367 -6.399 27.676 1.00 94.38 330 ILE A C 1
ATOM 2657 O O . ILE A 1 330 ? -18.327 -7.148 27.441 1.00 94.38 330 ILE A O 1
ATOM 2661 N N . GLU A 1 331 ? -17.301 -5.590 28.727 1.00 95.69 331 GLU A N 1
ATOM 2662 C CA . GLU A 1 331 ? -18.217 -5.618 29.864 1.00 95.69 331 GLU A CA 1
ATOM 2663 C C . GLU A 1 331 ? -18.706 -4.206 30.224 1.00 95.69 331 GLU A C 1
ATOM 2665 O O . GLU A 1 331 ? -18.107 -3.209 29.805 1.00 95.69 331 GLU A O 1
ATOM 2670 N N . PRO A 1 332 ? -19.821 -4.079 30.963 1.00 96.50 332 PRO A N 1
ATOM 2671 C CA . PRO A 1 332 ? -20.149 -2.831 31.639 1.00 96.50 332 PRO A CA 1
ATOM 2672 C C . PRO A 1 332 ? -19.042 -2.451 32.636 1.00 96.50 332 PRO A C 1
ATOM 2674 O O . PRO A 1 332 ? -18.497 -3.344 33.286 1.00 96.50 332 PRO A O 1
ATOM 2677 N N . PRO A 1 333 ? -18.718 -1.157 32.802 1.00 96.06 333 PRO A N 1
ATOM 2678 C CA . PRO A 1 333 ? -17.716 -0.742 33.774 1.00 96.06 333 PRO A CA 1
ATOM 2679 C C . PRO A 1 333 ? -18.161 -1.084 35.195 1.00 96.06 333 PRO A C 1
ATOM 2681 O O . PRO A 1 333 ? -19.327 -0.917 35.567 1.00 96.06 333 PRO A O 1
ATOM 2684 N N . THR A 1 334 ? -17.206 -1.495 36.020 1.00 96.12 334 THR A N 1
ATOM 2685 C CA . THR A 1 334 ? -17.399 -1.533 37.470 1.00 96.12 334 THR A CA 1
ATOM 2686 C C . THR A 1 334 ? -17.639 -0.114 38.011 1.00 96.12 334 THR A C 1
ATOM 2688 O O . THR A 1 334 ? -17.238 0.868 37.379 1.00 96.12 334 THR A O 1
ATOM 2691 N N . PRO A 1 335 ? -18.238 0.048 39.207 1.00 95.81 335 PRO A N 1
ATOM 2692 C CA . PRO A 1 335 ? -18.419 1.373 39.806 1.00 95.81 335 PRO A CA 1
ATOM 2693 C C . PRO A 1 335 ? -17.115 2.177 39.936 1.00 95.81 335 PRO A C 1
ATOM 2695 O O . PRO A 1 335 ? -17.122 3.389 39.746 1.00 95.81 335 PRO A O 1
ATOM 2698 N N . GLY A 1 336 ? -15.993 1.503 40.217 1.00 95.19 336 GLY A N 1
ATOM 2699 C CA . GLY A 1 336 ? -14.678 2.143 40.302 1.00 95.19 336 GLY A CA 1
ATOM 2700 C C . GLY A 1 336 ? -14.166 2.634 38.948 1.00 95.19 336 GLY A C 1
ATOM 2701 O O . GLY A 1 336 ? -13.652 3.743 38.857 1.00 95.19 336 GLY A O 1
ATOM 2702 N N . GLU A 1 337 ? -14.355 1.852 37.884 1.00 95.00 337 GLU A N 1
ATOM 2703 C CA . GLU A 1 337 ? -13.983 2.267 36.525 1.00 95.00 337 GLU A CA 1
ATOM 2704 C C . GLU A 1 337 ? -14.851 3.412 36.019 1.00 95.00 337 GLU A C 1
ATOM 2706 O O . GLU A 1 337 ? -14.335 4.344 35.409 1.00 95.00 337 GLU A O 1
ATOM 2711 N N . LEU A 1 338 ? -16.157 3.375 36.297 1.00 95.88 338 LEU A N 1
ATOM 2712 C CA . LEU A 1 338 ? -17.045 4.471 35.931 1.00 95.88 338 LEU A CA 1
ATOM 2713 C C . LEU A 1 338 ? -16.629 5.771 36.635 1.00 95.88 338 LEU A C 1
ATOM 2715 O O . LEU A 1 338 ? -16.508 6.794 35.965 1.00 95.88 338 LEU A O 1
ATOM 2719 N N . SER A 1 339 ? -16.320 5.711 37.939 1.00 95.88 339 SER A N 1
ATOM 2720 C CA . SER A 1 339 ? -15.784 6.859 38.690 1.00 95.88 339 SER A CA 1
ATOM 2721 C C . SER A 1 339 ? -14.488 7.378 38.069 1.00 95.88 339 SER A C 1
ATOM 2723 O O . SER A 1 339 ? -14.361 8.573 37.826 1.00 95.88 339 SER A O 1
ATOM 2725 N N . ALA A 1 340 ? -13.548 6.489 37.733 1.00 94.62 340 ALA A N 1
ATOM 2726 C CA . ALA A 1 340 ? -12.279 6.877 37.118 1.00 94.62 340 ALA A CA 1
ATOM 2727 C C . ALA A 1 340 ? -12.469 7.562 35.751 1.00 94.62 340 ALA A C 1
ATOM 2729 O O . ALA A 1 340 ? -11.811 8.562 35.459 1.00 94.62 340 ALA A O 1
ATOM 2730 N N . ILE A 1 341 ? -13.396 7.065 34.924 1.00 94.94 341 ILE A N 1
ATOM 2731 C CA . ILE A 1 341 ? -13.736 7.672 33.629 1.00 94.94 341 ILE A CA 1
ATOM 2732 C C . ILE A 1 341 ? -14.344 9.069 33.827 1.00 94.94 341 ILE A C 1
ATOM 2734 O O . ILE A 1 341 ? -13.998 10.010 33.110 1.00 94.94 341 ILE A O 1
ATOM 2738 N N . GLU A 1 342 ? -15.245 9.226 34.795 1.00 94.81 342 GLU A N 1
ATOM 2739 C CA . GLU A 1 342 ? -15.877 10.511 35.107 1.00 94.81 342 GLU A CA 1
ATOM 2740 C C . GLU A 1 342 ? -14.879 11.529 35.684 1.00 94.81 342 GLU A C 1
ATOM 2742 O O . GLU A 1 342 ? -14.899 12.703 35.299 1.00 94.81 342 GLU A O 1
ATOM 2747 N N . GLU A 1 343 ? -13.967 11.083 36.550 1.00 95.12 343 GLU A N 1
ATOM 2748 C CA . GLU A 1 343 ? -12.869 11.887 37.093 1.00 95.12 343 GLU A CA 1
ATOM 2749 C C . GLU A 1 343 ? -11.921 12.364 35.989 1.00 95.12 343 GLU A C 1
ATOM 2751 O O . GLU A 1 343 ? -11.565 13.546 35.945 1.00 95.12 343 GLU A O 1
ATOM 2756 N N . GLU A 1 344 ? -11.567 11.486 35.047 1.00 94.12 344 GLU A N 1
ATOM 2757 C CA . GLU A 1 344 ? -10.762 11.853 33.881 1.00 94.12 344 GLU A CA 1
ATOM 2758 C C . GLU A 1 344 ? -11.464 12.936 33.044 1.00 94.12 344 GLU A C 1
ATOM 2760 O O . GLU A 1 344 ? -10.838 13.931 32.655 1.00 94.12 344 GLU A O 1
ATOM 2765 N N . ALA A 1 345 ? -12.775 12.801 32.819 1.00 93.75 345 ALA A N 1
ATOM 2766 C CA . ALA A 1 345 ? -13.555 13.798 32.090 1.00 93.75 345 ALA A CA 1
ATOM 2767 C C . ALA A 1 345 ? -13.581 15.156 32.798 1.00 93.75 345 ALA A C 1
ATOM 2769 O O . ALA A 1 345 ? -13.445 16.207 32.161 1.00 93.75 345 ALA A O 1
ATOM 2770 N N . ALA A 1 346 ? -13.771 15.147 34.119 1.00 94.19 346 ALA A N 1
ATOM 2771 C CA . ALA A 1 346 ? -13.776 16.349 34.942 1.00 94.19 346 ALA A CA 1
ATOM 2772 C C . ALA A 1 346 ? -12.411 17.050 34.908 1.00 94.19 346 ALA A C 1
ATOM 2774 O O . ALA A 1 346 ? -12.337 18.266 34.694 1.00 94.19 346 ALA A O 1
ATOM 2775 N N . TYR A 1 347 ? -11.328 16.281 35.028 1.00 93.31 347 TYR A N 1
ATOM 2776 C CA . TYR A 1 347 ? -9.965 16.789 34.925 1.00 93.31 347 TYR A CA 1
ATOM 2777 C C . TYR A 1 347 ? -9.697 17.426 33.555 1.00 93.31 347 TYR A C 1
ATOM 2779 O O . TYR A 1 347 ? -9.266 18.580 33.487 1.00 93.31 347 TYR A O 1
ATOM 2787 N N . ALA A 1 348 ? -10.043 16.746 32.459 1.00 92.06 348 ALA A N 1
ATOM 2788 C CA . ALA A 1 348 ? -9.863 17.270 31.105 1.00 92.06 348 ALA A CA 1
ATOM 2789 C C . ALA A 1 348 ? -10.648 18.577 30.864 1.00 92.06 348 ALA A C 1
ATOM 2791 O O . ALA A 1 348 ? -10.134 19.515 30.245 1.00 92.06 348 ALA A O 1
ATOM 2792 N N . LYS A 1 349 ? -11.876 18.680 31.397 1.00 91.81 349 LYS A N 1
ATOM 2793 C CA . LYS A 1 349 ? -12.688 19.911 31.345 1.00 91.81 349 LYS A CA 1
ATOM 2794 C C . LYS A 1 349 ? -12.016 21.070 32.080 1.00 91.81 349 LYS A C 1
ATOM 2796 O O . LYS A 1 349 ? -11.998 22.183 31.553 1.00 91.81 349 LYS A O 1
ATOM 2801 N N . SER A 1 350 ? -11.435 20.806 33.253 1.00 92.62 350 SER A N 1
ATOM 2802 C CA . SER A 1 350 ? -10.735 21.825 34.046 1.00 92.62 350 SER A CA 1
ATOM 2803 C C . SER A 1 350 ? -9.515 22.403 33.318 1.00 92.62 350 SER A C 1
ATOM 2805 O O . SER A 1 350 ? -9.337 23.620 33.289 1.00 92.62 350 SER A O 1
ATOM 2807 N N . ILE A 1 351 ? -8.726 21.559 32.640 1.00 90.31 351 ILE A N 1
ATOM 2808 C CA . ILE A 1 351 ? -7.560 22.005 31.863 1.00 90.31 351 ILE A CA 1
ATOM 2809 C C . ILE A 1 351 ? -7.997 22.905 30.707 1.00 90.31 351 ILE A C 1
ATOM 2811 O O . ILE A 1 351 ? -7.427 23.977 30.509 1.00 90.31 351 ILE A O 1
ATOM 2815 N N . LYS A 1 352 ? -9.027 22.497 29.954 1.00 84.19 352 LYS A N 1
ATOM 2816 C CA . LYS A 1 352 ? -9.523 23.281 28.815 1.00 84.19 352 LYS A CA 1
ATOM 2817 C C . LYS A 1 352 ? -10.053 24.650 29.245 1.00 84.19 352 LYS A C 1
ATOM 2819 O O . LYS A 1 352 ? -9.823 25.627 28.540 1.00 84.19 352 LYS A O 1
ATOM 2824 N N . TYR A 1 353 ? -10.739 24.724 30.387 1.00 77.88 353 TYR A N 1
ATOM 2825 C CA . TYR A 1 353 ? -11.224 25.991 30.937 1.00 77.88 353 TYR A CA 1
ATOM 2826 C C . TYR A 1 353 ? -10.066 26.941 31.280 1.00 77.88 353 TYR A C 1
ATOM 2828 O O . TYR A 1 353 ? -10.096 28.108 30.902 1.00 77.88 353 TYR A O 1
ATOM 2836 N N . ASN A 1 354 ? -9.007 26.424 31.909 1.00 75.62 354 ASN A N 1
ATOM 2837 C CA . ASN A 1 354 ? -7.837 27.222 32.285 1.00 75.62 354 ASN A CA 1
ATOM 2838 C C . ASN A 1 354 ? -6.996 27.677 31.078 1.00 75.62 354 ASN A C 1
ATOM 2840 O O . ASN A 1 354 ? -6.395 28.742 31.131 1.00 75.62 354 ASN A O 1
ATOM 2844 N N . ALA A 1 355 ? -6.970 26.905 29.986 1.00 70.94 355 ALA A N 1
ATOM 2845 C CA . ALA A 1 355 ? -6.237 27.250 28.763 1.00 70.94 355 ALA A CA 1
ATOM 2846 C C . ALA A 1 355 ? -6.976 28.242 27.839 1.00 70.94 355 ALA A C 1
ATOM 2848 O O . ALA A 1 355 ? -6.358 28.821 26.952 1.00 70.94 355 ALA A O 1
ATOM 2849 N N . GLY A 1 356 ? -8.293 28.414 28.004 1.00 58.09 356 GLY A N 1
ATOM 2850 C CA . GLY A 1 356 ? -9.113 29.343 27.211 1.00 58.09 356 GLY A CA 1
ATOM 2851 C C . GLY A 1 356 ? -9.411 30.681 27.898 1.00 58.09 356 GLY A C 1
ATOM 2852 O O . GLY A 1 356 ? -10.107 31.508 27.316 1.00 58.09 356 GLY A O 1
ATOM 2853 N N . GLY A 1 357 ? -8.938 30.870 29.134 1.00 50.50 357 GLY A N 1
ATOM 2854 C CA . GLY A 1 357 ? -9.166 32.063 29.958 1.00 50.50 357 GLY A CA 1
ATOM 2855 C C . GLY A 1 357 ? -7.963 33.005 30.078 1.00 50.50 357 GLY A C 1
ATOM 2856 O O . GLY A 1 357 ? -7.965 33.851 30.972 1.00 50.50 357 GLY A O 1
ATOM 2857 N N . SER A 1 358 ? -6.945 32.843 29.228 1.00 40.69 358 SER A N 1
ATOM 2858 C CA . SER A 1 358 ? -5.710 33.644 29.201 1.00 40.69 358 SER A CA 1
ATOM 2859 C C . SER A 1 358 ? -5.541 34.396 27.893 1.00 40.69 358 SER A C 1
ATOM 2861 O O . SER A 1 358 ? -5.645 33.716 26.845 1.00 40.69 358 SER A O 1
#

pLDDT: mean 91.97, std 7.12, range [40.69, 98.31]

Mean predicted aligned error: 8.2 Å

Nearest PDB structures (foldseek):
  4zzl-assembly1_B  TM=5.595E-01  e=1.530E-01  Pseudomonas aeruginosa
  4zzl-assembly1_A  TM=5.227E-01  e=7.834E-02  Pseudomonas aeruginosa
  5aip-assembly1_A  TM=5.508E-01  e=1.711E-01  Neisseria meningitidis serogroup B
  7krh-assembly1_A-2  TM=4.550E-01  e=2.990E-01  Variovorax paradoxus
  7kfq-assembly1_A  TM=4.693E-01  e=4.418E-01  Variovorax paradoxus

Solvent-accessible surface area (backbone atoms only — not comparable to full-atom values): 19179 Å² total; per-residue (Å²): 84,54,57,64,59,37,35,51,51,53,50,52,39,42,47,53,46,35,74,71,35,91,57,20,88,79,58,25,33,46,54,42,55,35,31,28,73,72,68,79,32,43,63,89,65,55,82,48,69,63,62,51,46,19,51,52,45,34,54,50,42,38,37,76,70,53,24,30,46,72,79,45,95,64,14,41,35,79,34,70,62,30,60,49,33,77,57,41,50,58,72,62,47,39,65,48,45,66,62,85,66,54,73,70,49,46,49,56,51,50,47,32,47,67,60,9,60,47,63,43,89,85,48,20,31,77,38,69,42,52,61,68,59,52,28,60,70,66,74,44,94,64,61,68,66,56,56,56,48,49,46,49,36,27,70,77,69,47,28,29,39,76,44,70,56,103,90,45,79,67,46,49,21,48,29,64,54,30,46,41,40,70,75,42,39,65,57,42,52,53,38,48,51,48,50,52,51,59,70,71,48,61,39,48,30,33,44,75,30,50,71,86,65,71,86,48,53,31,40,40,23,48,53,52,48,54,52,34,9,41,59,49,27,93,57,80,82,75,30,38,45,38,29,14,29,32,84,89,77,67,40,82,65,50,57,52,62,88,90,64,48,52,70,60,52,50,53,52,31,56,68,29,28,36,52,66,65,48,68,48,62,48,77,42,71,44,92,70,41,34,30,32,39,36,39,51,57,70,55,57,61,53,40,66,41,22,29,58,44,60,36,34,78,89,47,57,42,49,55,68,44,47,35,22,40,65,46,90,45,78,44,66,60,51,75,67,53,49,50,52,40,46,50,50,12,52,51,45,44,52,53,54,54,63,68,71,73,115

Organism: NCBI:txid2219043

Foldseek 3Di:
DWLLVQLLVLLVLLVVLLVPDPCCVPFAGALQSSCCSQPVGGLVRPPDPQSNQQNVQSVVQCVVLVQWDAPDVRGIHGDPVVVVCNQPVLVVLLVLLPDDDDPLLLQLLVQQLVQFWDDDPRTIHGDFDFQVSSCVSSVHPDCPSSVVSLCCCCPPRVQWDWDDDPPDTGGIHGGSSSNSNPPVNVLNVVQVVVVVCLVVDFDQQEAEEQAQDDPAQLSLLVVLLQLLQNQLAPDDDWHKYKYQADNPVSDGHDAYDPVDDLVSSQVSQVQWKPPRWDWDWDWHDYRRHTMIMIITDHDLLRPNMFTCDWTDDPNIDHHGFGWHDDGHDIDGDDPVSNVVSVVSNVVSVVVVVVVVPD

Secondary structure (DSSP, 8-state):
--HHHHHHHHHHHHHHHHHH-TTHHHH-EEHHHHHHHHHSS-TTS---HHHHHHHHHHHHHHHHTTSEEEEETTEEEE-HHHHHHHH--HHHHHHHHT----HHHHHHHHHHHHHSEEE-SS-EEE----HHHHHHHHT-S-SHHHHHHHHHHHHTS--EEEEEETTEEEEEEE-HHHHHHHHSHHHHHHHHHHHHHHHH-S-SSEEEES----SSHHHHHHHHHHHHHHHHS--SS-EEEEESB-TTT-SB--PPPTT--HHHHHHHHHHHEESPPEEEEEEEEETTEEEEEEEEE--TTSPSPEESS-B-SSS-B-TT---EEETTEEEPPPHHHHHHHHHHHHHHHHHHHHHS--

Radius of gyration: 27.03 Å; Cα contacts (8 Å, |Δi|>4): 609; chains: 1; bounding box: 66×59×76 Å